Protein AF-A0A2V7Z4J8-F1 (afdb_monomer_lite)

Radius of gyration: 23.51 Å; chains: 1; bounding box: 59×34×67 Å

pLDDT: mean 77.13, std 15.49, range [35.59, 95.31]

Secondary structure (DSSP, 8-state):
----PPEEEEEEEEEEEEEEEETTTTTEEEEEEEEEEEEEETT--S--SS-TT-S--EEEEEETTT--EEEPPHHHHHHHHTTSS-GGGHHHHHHHHGGG--GGGGS--TTS-THHHHHHHHHHHHHHHHHHHHT-TTS--S-HHHHHHHHHHHHHHHHHHHHHHHHHHHHHHHHHHHHHHHHHHHTTPPP-PPPP----

Structure (mmCIF, N/CA/C/O backbone):
data_AF-A0A2V7Z4J8-F1
#
_entry.id   AF-A0A2V7Z4J8-F1
#
loop_
_atom_site.group_PDB
_atom_site.id
_atom_site.type_symbol
_atom_site.label_atom_id
_atom_site.label_alt_id
_atom_site.label_comp_id
_atom_site.label_asym_id
_atom_site.label_entity_id
_atom_site.label_seq_id
_atom_site.pdbx_PDB_ins_code
_atom_site.Cartn_x
_atom_site.Cartn_y
_atom_site.Cartn_z
_atom_site.occupancy
_atom_site.B_iso_or_equiv
_atom_site.auth_seq_id
_atom_site.auth_comp_id
_atom_site.auth_asym_id
_atom_site.auth_atom_id
_atom_site.pdbx_PDB_model_num
ATOM 1 N N . MET A 1 1 ? 24.009 -17.701 -9.340 1.00 35.69 1 MET A N 1
ATOM 2 C CA . MET A 1 1 ? 22.651 -18.053 -8.873 1.00 35.69 1 MET A CA 1
ATOM 3 C C . MET A 1 1 ? 22.237 -17.018 -7.832 1.00 35.69 1 MET A C 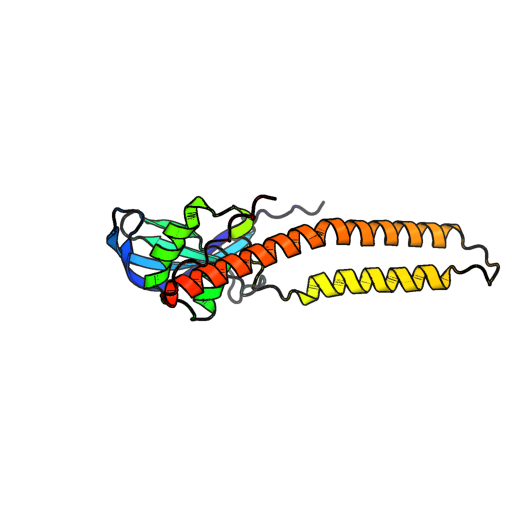1
ATOM 5 O O . MET A 1 1 ? 22.624 -17.138 -6.681 1.00 35.69 1 MET A O 1
ATOM 9 N N . PHE A 1 2 ? 21.570 -15.932 -8.233 1.00 41.72 2 PHE A N 1
ATOM 10 C CA . PHE A 1 2 ? 21.091 -14.934 -7.269 1.00 41.72 2 PHE A CA 1
ATOM 11 C C . PHE A 1 2 ? 19.858 -15.512 -6.574 1.00 41.72 2 PHE A C 1
ATOM 13 O O . PHE A 1 2 ? 18.777 -15.536 -7.162 1.00 41.72 2 PHE A O 1
ATOM 20 N N . MET A 1 3 ? 20.016 -16.029 -5.352 1.00 43.59 3 MET A N 1
ATOM 21 C CA . MET A 1 3 ? 18.864 -16.332 -4.507 1.00 43.59 3 MET A CA 1
ATOM 22 C C . MET A 1 3 ? 18.089 -15.028 -4.316 1.00 43.59 3 MET A C 1
ATOM 24 O O . MET A 1 3 ? 18.576 -14.094 -3.679 1.00 43.59 3 MET A O 1
ATOM 28 N N . ARG A 1 4 ? 16.891 -14.940 -4.903 1.00 59.25 4 ARG A N 1
ATOM 29 C CA . ARG A 1 4 ? 15.929 -13.896 -4.551 1.00 59.25 4 ARG A CA 1
ATOM 30 C C . ARG A 1 4 ? 15.591 -14.109 -3.082 1.00 59.25 4 ARG A C 1
ATOM 32 O O . ARG A 1 4 ? 14.834 -15.017 -2.753 1.00 59.25 4 ARG A O 1
ATOM 39 N N . ALA A 1 5 ? 16.204 -13.319 -2.207 1.00 71.69 5 ALA A N 1
ATOM 40 C CA . ALA A 1 5 ? 15.884 -13.355 -0.793 1.00 71.69 5 ALA A CA 1
ATOM 41 C C . ALA A 1 5 ? 14.388 -13.061 -0.632 1.00 71.69 5 ALA A C 1
ATOM 43 O O . ALA A 1 5 ? 13.891 -12.047 -1.127 1.00 71.69 5 ALA A O 1
ATOM 44 N N . LYS A 1 6 ? 13.664 -13.978 0.015 1.00 80.62 6 LYS A N 1
ATOM 45 C CA . LYS A 1 6 ? 12.246 -13.801 0.321 1.00 80.62 6 LYS A CA 1
ATOM 46 C C . LYS A 1 6 ? 12.105 -12.579 1.224 1.00 80.62 6 LYS A C 1
ATOM 48 O O . LYS A 1 6 ? 12.735 -12.517 2.279 1.00 80.62 6 LYS A O 1
ATOM 53 N N . LEU A 1 7 ? 11.315 -11.606 0.784 1.00 80.62 7 LEU A N 1
ATOM 54 C CA . LEU A 1 7 ? 11.012 -10.414 1.566 1.00 80.62 7 LEU A CA 1
ATOM 55 C C . LEU A 1 7 ? 9.795 -10.684 2.446 1.00 80.62 7 LEU A C 1
ATOM 57 O O . LEU A 1 7 ? 8.795 -11.228 1.974 1.00 80.62 7 LEU A O 1
ATOM 61 N N . VAL A 1 8 ? 9.879 -10.293 3.711 1.00 84.62 8 VAL A N 1
ATOM 62 C CA . VAL A 1 8 ? 8.798 -10.406 4.690 1.00 84.62 8 VAL A CA 1
ATOM 63 C C . VAL A 1 8 ? 8.511 -9.033 5.298 1.00 84.62 8 VAL A C 1
ATOM 65 O O . VAL A 1 8 ? 9.453 -8.273 5.548 1.00 84.62 8 VAL A O 1
ATOM 68 N N . PRO A 1 9 ? 7.235 -8.678 5.525 1.00 86.31 9 PRO A N 1
ATOM 69 C CA . PRO A 1 9 ? 6.900 -7.444 6.214 1.00 86.31 9 PRO A CA 1
ATOM 70 C C . PRO A 1 9 ? 7.305 -7.563 7.687 1.00 86.31 9 PRO A C 1
ATOM 72 O O . PRO A 1 9 ? 6.960 -8.529 8.370 1.00 86.31 9 PRO A O 1
ATOM 75 N N . ARG A 1 10 ? 8.041 -6.576 8.191 1.00 86.81 10 ARG A N 1
ATOM 76 C CA . ARG A 1 10 ? 8.384 -6.453 9.610 1.00 86.81 10 ARG A CA 1
ATOM 77 C C . ARG A 1 10 ? 7.929 -5.098 10.120 1.00 86.81 10 ARG A C 1
ATOM 79 O O . ARG A 1 10 ? 8.249 -4.079 9.510 1.00 86.81 10 ARG A O 1
ATOM 86 N N . ARG A 1 11 ? 7.180 -5.106 11.225 1.00 87.94 11 ARG A N 1
ATOM 87 C CA . ARG A 1 11 ? 6.688 -3.889 11.870 1.00 87.94 11 ARG A CA 1
ATOM 88 C C . ARG A 1 11 ? 7.863 -3.106 12.439 1.00 87.94 11 ARG A C 1
ATOM 90 O O . ARG A 1 11 ? 8.684 -3.663 13.161 1.00 87.94 11 ARG A O 1
ATOM 97 N N . VAL A 1 12 ? 7.917 -1.825 12.107 1.00 86.25 12 VAL A N 1
ATOM 98 C CA . VAL A 1 12 ? 9.005 -0.917 12.480 1.00 86.25 12 VAL A CA 1
ATOM 99 C C . VAL A 1 12 ? 8.553 -0.007 13.611 1.00 86.25 12 VAL A C 1
ATOM 101 O O . VAL A 1 12 ? 9.251 0.143 14.608 1.00 86.25 12 VAL A O 1
ATOM 104 N N . ARG A 1 13 ? 7.378 0.608 13.452 1.00 87.25 13 ARG A N 1
ATOM 105 C CA . ARG A 1 13 ? 6.832 1.580 14.400 1.00 87.25 13 ARG A CA 1
ATOM 106 C C . ARG A 1 13 ? 5.324 1.717 14.255 1.00 87.25 13 ARG A C 1
ATOM 108 O O . AR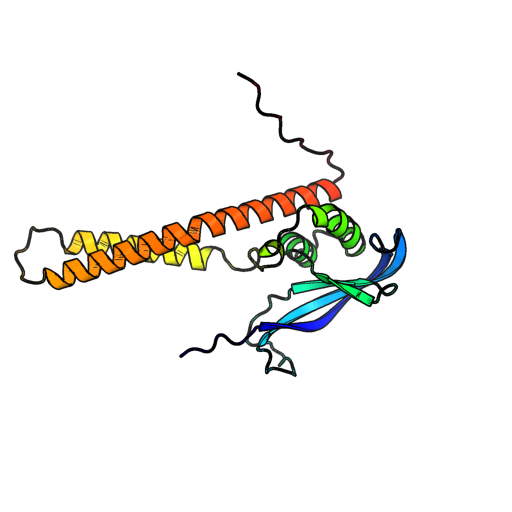G A 1 13 ? 4.783 1.464 13.180 1.00 87.25 13 ARG A O 1
ATOM 115 N N . THR A 1 14 ? 4.693 2.205 15.313 1.00 90.62 14 THR A N 1
ATOM 116 C CA . THR A 1 14 ? 3.321 2.710 15.276 1.00 90.62 14 THR A CA 1
ATOM 117 C C . THR A 1 14 ? 3.352 4.188 14.891 1.00 90.62 14 THR A C 1
ATOM 119 O O . THR A 1 14 ? 3.995 4.979 15.575 1.00 90.62 14 THR A O 1
ATOM 122 N N . GLU A 1 15 ? 2.689 4.553 13.797 1.00 90.06 15 GLU A N 1
ATOM 123 C CA . GLU A 1 15 ? 2.610 5.932 13.286 1.00 90.06 15 GLU A CA 1
ATOM 124 C C . GLU A 1 15 ? 1.526 6.745 13.993 1.00 90.06 15 GLU A C 1
ATOM 126 O O . GLU A 1 15 ? 1.719 7.919 14.293 1.00 90.06 15 GLU A O 1
ATOM 131 N N . ALA A 1 16 ? 0.375 6.127 14.261 1.00 91.12 16 ALA A N 1
ATOM 132 C CA . ALA A 1 16 ? -0.761 6.796 14.882 1.00 91.12 16 ALA A CA 1
ATOM 133 C C . ALA A 1 16 ? -1.591 5.819 15.714 1.00 91.12 16 ALA A C 1
ATOM 135 O O . ALA A 1 16 ? -1.630 4.619 15.434 1.00 91.12 16 ALA A O 1
ATOM 136 N N . ARG A 1 17 ? -2.277 6.355 16.724 1.00 94.81 17 ARG A N 1
ATOM 137 C CA . ARG A 1 17 ? -3.301 5.664 17.510 1.00 94.81 17 ARG A CA 1
ATOM 138 C C . ARG A 1 17 ? -4.503 6.580 17.636 1.00 94.81 17 ARG A C 1
ATOM 140 O O . ARG A 1 17 ? -4.326 7.768 17.890 1.00 94.81 17 ARG A O 1
ATOM 147 N N . PHE A 1 18 ? -5.692 6.033 17.459 1.00 94.69 18 PHE A N 1
ATOM 148 C CA . PHE A 1 18 ? -6.939 6.783 17.512 1.00 94.69 18 PHE A CA 1
ATOM 149 C C . PHE A 1 18 ? -8.072 5.873 17.978 1.00 94.69 18 PHE A C 1
ATOM 151 O O . PHE A 1 18 ? -7.954 4.649 17.938 1.00 94.69 18 PHE A O 1
ATOM 158 N N . ARG A 1 19 ? -9.170 6.477 18.430 1.00 93.38 19 ARG A N 1
ATOM 159 C CA . ARG A 1 19 ? -10.418 5.759 18.692 1.00 93.38 19 ARG A CA 1
ATOM 160 C C . ARG A 1 19 ? -11.378 5.954 17.539 1.00 93.38 19 ARG A C 1
ATOM 162 O O . ARG A 1 19 ? -11.461 7.051 16.992 1.00 93.38 19 ARG A O 1
ATOM 169 N N . GLY A 1 20 ? -12.089 4.895 17.187 1.00 91.50 20 GLY A N 1
ATOM 170 C CA . GLY A 1 20 ? -13.177 4.976 16.227 1.00 91.50 20 GLY A CA 1
ATOM 171 C C . GLY A 1 20 ? -13.893 3.649 16.050 1.00 91.50 20 GLY A C 1
ATOM 172 O O . GLY A 1 20 ? -13.513 2.629 16.627 1.00 91.50 20 GLY A O 1
ATOM 173 N N . ALA A 1 21 ? -14.932 3.669 15.223 1.00 91.38 21 ALA A N 1
ATOM 174 C CA . ALA A 1 21 ? -15.688 2.477 14.878 1.00 91.38 21 ALA A CA 1
ATOM 175 C C . ALA A 1 21 ? -14.830 1.493 14.065 1.00 91.38 21 ALA A C 1
ATOM 177 O O . ALA A 1 21 ? -14.253 1.858 13.038 1.00 91.38 21 ALA A O 1
ATOM 178 N N . ASP A 1 22 ? -14.786 0.234 14.502 1.00 92.75 22 ASP A N 1
ATOM 179 C CA . ASP A 1 22 ? -14.132 -0.861 13.791 1.00 92.75 22 ASP A CA 1
ATOM 180 C C . ASP A 1 22 ? -15.101 -1.523 12.791 1.00 92.75 22 ASP A C 1
ATOM 182 O O . ASP A 1 22 ? -15.971 -2.307 13.190 1.00 92.75 22 ASP A O 1
ATOM 186 N N . PRO A 1 23 ? -14.947 -1.283 11.477 1.00 92.75 23 PRO A N 1
ATOM 187 C CA . PRO A 1 23 ? -15.891 -1.764 10.475 1.00 92.75 23 PRO A CA 1
ATOM 188 C C . PRO A 1 23 ? -15.836 -3.276 10.228 1.00 92.75 23 PRO A C 1
ATOM 190 O O . PRO A 1 23 ? -16.694 -3.815 9.521 1.00 92.75 23 PRO A O 1
ATOM 193 N N . TRP A 1 24 ? -14.849 -3.973 10.791 1.00 93.50 24 TRP A N 1
ATOM 194 C CA . TRP A 1 24 ? -14.726 -5.426 10.702 1.00 93.50 24 TRP A CA 1
ATOM 195 C C . TRP A 1 24 ? -15.343 -6.140 11.898 1.00 93.50 24 TRP A C 1
ATOM 197 O O . TRP A 1 24 ? -15.800 -7.271 11.749 1.00 93.50 24 TRP A O 1
ATOM 207 N N . ASN A 1 25 ? -15.424 -5.469 13.046 1.00 92.38 25 ASN A N 1
ATOM 208 C CA . ASN A 1 25 ? -15.963 -6.017 14.290 1.00 92.38 25 ASN A CA 1
ATOM 209 C C . ASN A 1 25 ? -17.332 -5.411 14.638 1.00 92.38 25 ASN A C 1
ATOM 211 O O . ASN A 1 25 ? -17.612 -5.082 15.785 1.00 92.38 25 ASN A O 1
ATOM 215 N N . GLY A 1 26 ? -18.198 -5.247 13.633 1.00 88.62 26 GLY A N 1
ATOM 216 C CA . GLY A 1 26 ? -19.573 -4.775 13.831 1.00 88.62 26 GLY A CA 1
ATOM 217 C C . GLY A 1 26 ? -19.707 -3.280 14.133 1.00 88.62 26 GLY A C 1
ATOM 218 O O . GLY A 1 26 ? -20.714 -2.877 14.704 1.00 88.62 26 GLY A O 1
ATOM 219 N N . ASN A 1 27 ? -18.725 -2.460 13.742 1.00 91.62 27 ASN A N 1
ATOM 220 C CA . ASN A 1 27 ? -18.641 -1.026 14.055 1.00 91.62 27 ASN A CA 1
ATOM 221 C C . ASN A 1 27 ? -18.577 -0.729 15.560 1.00 91.62 27 ASN A C 1
ATOM 223 O O . ASN A 1 27 ? -19.019 0.329 16.001 1.00 91.62 27 ASN A O 1
ATOM 227 N N . VAL A 1 28 ? -18.028 -1.653 16.353 1.00 92.81 28 VAL A N 1
ATOM 228 C CA . VAL A 1 28 ? -17.765 -1.407 17.774 1.00 92.81 28 VAL A CA 1
ATOM 229 C C . VAL A 1 28 ? -16.670 -0.349 17.909 1.00 92.81 28 VAL A C 1
ATOM 231 O O . VAL A 1 28 ? -15.682 -0.370 17.175 1.00 92.81 28 VAL A O 1
ATOM 234 N N . GLU A 1 29 ? -16.851 0.580 18.845 1.00 93.44 29 GLU A N 1
ATOM 235 C CA . GLU A 1 29 ? -15.850 1.594 19.178 1.00 93.44 29 GLU A CA 1
ATOM 236 C C . GLU A 1 29 ? -14.590 0.913 19.742 1.00 93.44 29 GLU A C 1
ATOM 238 O O . GLU A 1 29 ? -14.656 0.219 20.760 1.00 93.44 29 GLU A O 1
ATOM 243 N N . ALA A 1 30 ? -13.446 1.100 19.085 1.00 93.81 30 ALA A N 1
ATOM 244 C CA . ALA A 1 30 ? -12.199 0.419 19.414 1.00 93.81 30 ALA A CA 1
ATOM 245 C C . ALA A 1 30 ? -10.987 1.355 19.345 1.00 93.81 30 ALA A C 1
ATOM 247 O O . ALA A 1 30 ? -10.999 2.387 18.670 1.00 93.81 30 ALA A O 1
ATOM 248 N N . ASP A 1 31 ? -9.912 0.954 20.025 1.00 95.31 31 ASP A N 1
ATOM 249 C CA . ASP A 1 31 ? -8.601 1.576 19.855 1.00 95.31 31 ASP A CA 1
ATOM 250 C C . ASP A 1 31 ? -7.957 1.000 18.582 1.00 95.31 31 ASP A C 1
ATOM 252 O O . ASP A 1 31 ? -7.660 -0.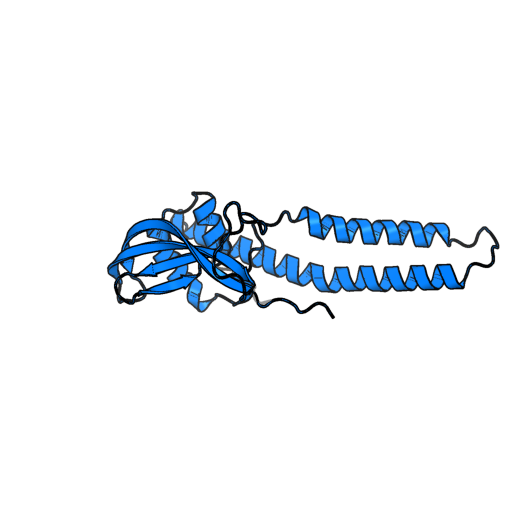195 18.493 1.00 95.31 31 ASP A O 1
ATOM 256 N N . LEU A 1 32 ? -7.746 1.858 17.589 1.00 95.12 32 LEU A N 1
ATOM 257 C CA . LEU A 1 32 ? -7.148 1.527 16.301 1.00 95.12 32 LEU A CA 1
ATOM 258 C C . LEU A 1 32 ? -5.741 2.125 16.219 1.00 95.12 32 LEU A C 1
ATOM 260 O O . LEU A 1 32 ? -5.475 3.224 16.716 1.00 95.12 32 LEU A O 1
ATOM 264 N N . SER A 1 33 ? -4.823 1.414 15.569 1.00 95.19 33 SER A N 1
ATOM 265 C CA . SER A 1 33 ? -3.475 1.916 15.305 1.00 95.19 33 SER A CA 1
ATOM 266 C C . SER A 1 33 ? -3.070 1.765 13.845 1.00 95.19 33 SER A C 1
ATOM 268 O O . SER A 1 33 ? -3.477 0.831 13.154 1.00 95.19 33 SER A O 1
ATOM 270 N N . ILE A 1 34 ? -2.261 2.713 13.372 1.00 94.00 34 ILE A N 1
ATOM 271 C CA . ILE A 1 34 ? -1.603 2.652 12.067 1.00 94.00 34 ILE A CA 1
ATOM 272 C C . ILE A 1 34 ? -0.167 2.215 12.308 1.00 94.00 34 ILE A C 1
ATOM 274 O O . ILE A 1 34 ? 0.612 2.919 12.949 1.00 94.00 34 ILE A O 1
ATOM 278 N N . GLU A 1 35 ? 0.183 1.053 11.785 1.00 93.12 35 GLU A N 1
ATOM 279 C CA . GLU A 1 35 ? 1.486 0.424 11.939 1.00 93.12 35 GLU A CA 1
ATOM 280 C C . GLU A 1 35 ? 2.272 0.532 10.625 1.00 93.12 35 GLU A C 1
ATOM 282 O O . GLU A 1 35 ? 1.732 0.291 9.544 1.00 93.12 35 GLU A O 1
ATOM 287 N N . ALA A 1 36 ? 3.552 0.889 10.702 1.00 89.69 36 ALA A N 1
ATOM 288 C CA . ALA A 1 36 ? 4.459 0.966 9.560 1.00 89.69 36 ALA A CA 1
ATOM 289 C C . ALA A 1 36 ? 5.339 -0.289 9.464 1.00 89.69 36 ALA A C 1
ATOM 291 O O . ALA A 1 36 ? 5.894 -0.754 10.465 1.00 89.69 36 ALA A O 1
ATOM 292 N N . TYR A 1 37 ? 5.512 -0.802 8.246 1.00 87.44 37 TYR A N 1
ATOM 293 C CA . TYR A 1 37 ? 6.257 -2.020 7.927 1.00 87.44 37 TYR A CA 1
ATOM 294 C C . TYR A 1 37 ? 7.308 -1.768 6.860 1.00 87.44 37 TYR A C 1
ATOM 296 O O . TYR A 1 37 ? 7.029 -1.125 5.850 1.00 87.44 37 TYR A O 1
ATOM 304 N N . TYR A 1 38 ? 8.468 -2.403 7.015 1.00 85.19 38 TYR A N 1
ATOM 305 C CA . TYR A 1 38 ? 9.423 -2.570 5.924 1.00 85.19 38 TYR A CA 1
ATOM 306 C C . TYR A 1 38 ? 9.446 -4.011 5.433 1.00 85.19 38 TYR A C 1
ATOM 308 O O . TYR A 1 38 ? 9.357 -4.958 6.214 1.00 85.19 38 TYR A O 1
ATOM 316 N N . PHE A 1 39 ? 9.589 -4.169 4.119 1.00 79.69 39 PHE A N 1
ATOM 317 C CA . PHE A 1 39 ? 9.845 -5.459 3.496 1.00 79.69 39 PHE A CA 1
ATOM 318 C C . PHE A 1 39 ? 11.343 -5.742 3.554 1.00 79.69 39 PHE A C 1
ATOM 320 O O . PHE A 1 39 ? 12.118 -5.184 2.779 1.00 79.69 39 PHE A O 1
ATOM 327 N N . VAL A 1 40 ? 11.746 -6.605 4.482 1.00 79.25 40 VAL A N 1
ATOM 328 C CA . VAL A 1 40 ? 13.149 -6.981 4.689 1.00 79.25 40 VAL A CA 1
ATOM 329 C C . VAL A 1 40 ? 13.369 -8.442 4.308 1.00 79.25 40 VAL A C 1
ATOM 331 O O . VAL A 1 40 ? 12.427 -9.237 4.373 1.00 79.25 40 VAL A O 1
ATOM 334 N N . PRO A 1 41 ? 14.588 -8.835 3.904 1.00 84.00 41 PRO A N 1
ATOM 335 C CA . PRO A 1 41 ? 14.914 -10.243 3.728 1.00 84.00 41 PRO A CA 1
ATOM 336 C C . PRO A 1 41 ? 14.591 -11.058 4.986 1.00 84.00 41 PRO A C 1
ATOM 338 O O . PRO A 1 41 ? 14.859 -10.614 6.096 1.00 84.00 41 PRO A O 1
ATOM 341 N N . GLU A 1 42 ? 14.067 -12.272 4.824 1.00 85.69 42 GLU A N 1
ATOM 342 C CA . GLU A 1 42 ? 13.613 -13.129 5.935 1.00 85.69 42 GLU A CA 1
ATOM 343 C C . GLU A 1 42 ? 14.687 -13.398 7.007 1.00 85.69 42 GLU A C 1
ATOM 345 O O . GLU A 1 42 ? 14.359 -13.551 8.184 1.00 85.69 42 GLU A O 1
ATOM 350 N N . HIS A 1 43 ? 15.966 -13.400 6.617 1.00 84.62 43 HIS A N 1
ATOM 351 C CA . HIS A 1 43 ? 17.101 -13.586 7.527 1.00 84.62 43 HIS A CA 1
ATOM 352 C C . HIS A 1 43 ? 17.401 -12.358 8.405 1.00 84.62 43 HIS A C 1
ATOM 354 O O . HIS A 1 43 ? 18.095 -12.485 9.412 1.00 84.62 43 HIS A O 1
ATOM 360 N N . VAL A 1 44 ? 16.886 -11.178 8.049 1.00 82.25 44 VAL A N 1
ATOM 361 C CA . VAL A 1 44 ? 17.051 -9.944 8.822 1.00 82.25 44 VAL A CA 1
ATOM 362 C C . VAL A 1 44 ? 16.021 -9.943 9.951 1.00 82.25 44 VAL A C 1
ATOM 364 O O . VAL A 1 44 ? 14.816 -9.820 9.721 1.00 82.25 44 VAL A O 1
ATOM 367 N N . ARG A 1 45 ? 16.498 -10.124 11.187 1.00 78.94 45 ARG A N 1
ATOM 368 C CA . ARG A 1 45 ? 15.657 -10.117 12.397 1.00 78.94 45 ARG A CA 1
ATOM 369 C C . ARG A 1 45 ? 15.510 -8.726 12.997 1.00 78.94 45 ARG A C 1
ATOM 371 O O . ARG A 1 45 ? 14.419 -8.364 13.424 1.00 78.94 45 ARG A O 1
ATOM 378 N N . GLU A 1 46 ? 16.591 -7.961 12.991 1.00 77.88 46 GLU A N 1
ATOM 379 C CA . GLU A 1 46 ? 16.631 -6.586 13.475 1.00 77.88 46 GLU A CA 1
ATOM 380 C C . GLU A 1 46 ? 16.722 -5.647 12.282 1.00 77.88 46 GLU A C 1
ATOM 382 O O . GLU A 1 46 ? 17.516 -5.868 11.369 1.00 77.88 46 GLU A O 1
ATOM 387 N N . ILE A 1 47 ? 15.874 -4.623 12.270 1.00 72.69 47 ILE A N 1
ATOM 388 C CA . ILE A 1 47 ? 15.837 -3.643 11.191 1.00 72.69 47 ILE A CA 1
ATOM 389 C C . ILE A 1 47 ? 16.868 -2.559 11.529 1.00 72.69 47 ILE A C 1
ATOM 391 O O . ILE A 1 47 ? 16.636 -1.797 12.468 1.00 72.69 47 ILE A O 1
ATOM 395 N N . PRO A 1 48 ? 17.998 -2.465 10.806 1.00 68.81 48 PRO A N 1
ATOM 396 C CA . PRO A 1 48 ? 18.961 -1.398 11.038 1.00 68.81 48 PRO A CA 1
ATOM 397 C C . PRO A 1 48 ? 18.330 -0.035 10.725 1.00 68.81 48 PRO A C 1
ATOM 399 O O . PRO A 1 48 ? 17.684 0.130 9.688 1.00 68.81 48 PRO A O 1
ATOM 402 N N . CYS A 1 49 ? 18.535 0.939 11.614 1.00 63.38 49 CYS A N 1
ATOM 403 C CA . CYS A 1 49 ? 18.177 2.343 11.412 1.00 63.38 49 CYS A CA 1
ATOM 404 C C . CYS A 1 49 ? 19.468 3.168 11.243 1.00 63.38 49 CYS A C 1
ATOM 406 O O . CYS A 1 49 ? 20.290 3.157 12.160 1.00 63.38 49 CYS A O 1
ATOM 408 N N . PRO A 1 50 ? 19.664 3.890 10.121 1.00 63.75 50 PRO A N 1
ATOM 409 C CA . PRO A 1 50 ? 18.734 4.074 9.001 1.00 63.75 50 PRO A CA 1
ATOM 410 C C . PRO A 1 50 ? 18.620 2.833 8.102 1.00 63.75 50 PRO A C 1
ATOM 412 O O . PRO A 1 50 ? 19.587 2.100 7.899 1.00 63.75 50 PRO A O 1
ATOM 415 N N . CYS A 1 51 ? 17.427 2.601 7.550 1.00 62.97 51 CYS A N 1
ATOM 416 C CA . CYS A 1 51 ? 17.148 1.411 6.752 1.00 62.97 51 CYS A CA 1
ATOM 417 C C . CYS A 1 51 ? 17.810 1.511 5.369 1.00 62.97 51 CYS A C 1
ATOM 419 O O . CYS A 1 51 ? 17.454 2.397 4.590 1.00 62.97 51 CYS A O 1
ATOM 421 N N . PRO A 1 52 ? 18.712 0.583 4.995 1.00 62.09 52 PRO A N 1
ATOM 422 C CA . PRO A 1 52 ? 19.427 0.654 3.719 1.00 62.09 52 PRO A CA 1
ATOM 423 C C . PRO A 1 52 ? 18.524 0.432 2.492 1.00 62.09 52 PRO A C 1
ATOM 425 O O . PRO A 1 52 ? 18.950 0.664 1.363 1.00 62.09 52 PRO A O 1
ATOM 428 N N . TRP A 1 53 ? 17.277 -0.007 2.693 1.00 61.12 53 TRP A N 1
ATOM 429 C CA . TRP A 1 53 ? 16.317 -0.330 1.630 1.00 61.12 53 TRP A CA 1
ATOM 430 C C . TRP A 1 53 ? 15.281 0.780 1.346 1.00 61.12 53 TRP A C 1
ATOM 432 O O . TRP A 1 53 ? 14.412 0.587 0.497 1.00 61.12 53 TRP A O 1
ATOM 442 N N . GLY A 1 54 ? 15.405 1.951 1.989 1.00 56.41 54 GLY A N 1
ATOM 443 C CA . GLY A 1 54 ? 14.618 3.163 1.707 1.00 56.41 54 GLY A CA 1
ATOM 444 C C . GLY A 1 54 ? 13.346 3.360 2.550 1.00 56.41 54 GLY A C 1
ATOM 445 O O . GLY A 1 54 ? 12.947 2.491 3.319 1.00 56.41 54 GLY A O 1
ATOM 446 N N . ASP A 1 55 ? 12.694 4.516 2.368 1.00 56.25 55 ASP A N 1
ATOM 447 C CA . ASP A 1 55 ? 11.566 5.025 3.185 1.00 56.25 55 ASP A CA 1
ATOM 448 C C . ASP A 1 55 ? 10.179 4.469 2.805 1.00 56.25 55 ASP A C 1
ATOM 450 O O . ASP A 1 55 ? 9.137 5.008 3.203 1.00 56.25 55 ASP A O 1
ATOM 454 N N . ALA A 1 56 ? 10.123 3.448 1.950 1.00 59.62 56 ALA A N 1
ATOM 455 C CA . ALA A 1 56 ? 8.865 2.918 1.430 1.00 59.62 56 ALA A CA 1
ATOM 456 C C . ALA A 1 56 ? 8.228 1.961 2.447 1.00 59.62 56 ALA A C 1
ATOM 458 O O . ALA A 1 56 ? 8.237 0.743 2.271 1.00 59.62 56 ALA A O 1
ATOM 459 N N . ALA A 1 57 ? 7.699 2.527 3.532 1.00 67.75 57 ALA A N 1
ATOM 460 C CA . ALA A 1 57 ? 6.920 1.778 4.500 1.00 67.75 57 ALA A CA 1
ATOM 461 C C . ALA A 1 57 ? 5.561 1.394 3.895 1.00 67.75 57 ALA A C 1
ATOM 463 O O . ALA A 1 57 ? 4.844 2.251 3.374 1.00 67.75 57 ALA A O 1
ATOM 464 N N . ALA A 1 58 ? 5.204 0.113 3.973 1.00 85.94 58 ALA A N 1
ATOM 465 C CA . ALA A 1 58 ? 3.807 -0.290 3.872 1.00 85.94 58 ALA A CA 1
ATOM 46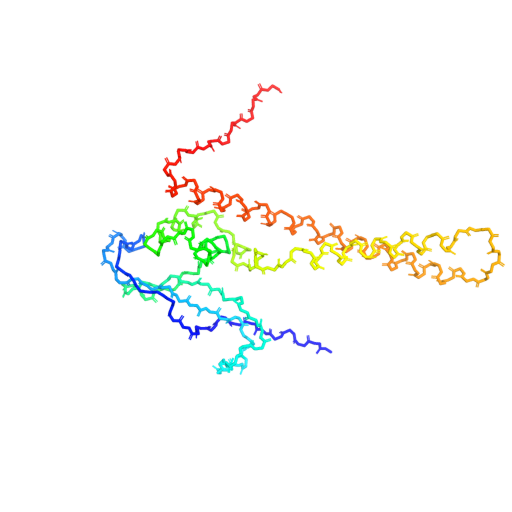6 C C . ALA A 1 58 ? 3.116 0.031 5.196 1.00 85.94 58 ALA A C 1
ATOM 468 O O . ALA A 1 58 ? 3.722 -0.105 6.258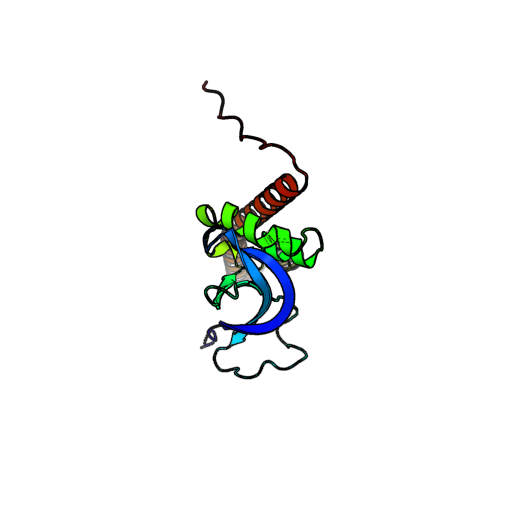 1.00 85.94 58 ALA A O 1
ATOM 469 N N . TYR A 1 59 ? 1.853 0.435 5.142 1.00 91.06 59 TYR A N 1
ATOM 470 C CA . TYR A 1 59 ? 1.078 0.739 6.340 1.00 91.06 59 TYR A CA 1
ATOM 471 C C . TYR A 1 59 ? -0.001 -0.319 6.547 1.00 91.06 59 TYR A C 1
ATOM 473 O O . TYR A 1 59 ? -0.526 -0.862 5.576 1.00 91.06 59 TYR A O 1
ATOM 481 N N . ALA A 1 60 ? -0.343 -0.611 7.796 1.00 93.56 60 ALA A N 1
ATOM 482 C CA . ALA A 1 60 ? -1.463 -1.473 8.146 1.00 93.56 60 ALA A CA 1
ATOM 483 C C . ALA A 1 60 ? -2.294 -0.852 9.269 1.00 93.56 60 ALA A C 1
ATOM 485 O O . ALA A 1 60 ? -1.754 -0.187 10.150 1.00 93.56 60 ALA A O 1
ATOM 486 N N . LEU A 1 61 ? -3.602 -1.087 9.233 1.00 95.12 61 LEU A N 1
ATOM 487 C CA . LEU A 1 61 ? -4.515 -0.810 10.334 1.00 95.12 61 LEU A CA 1
ATOM 488 C C . LEU A 1 61 ? -4.575 -2.022 11.255 1.00 95.12 61 LEU A C 1
ATOM 490 O O . LEU A 1 61 ? -4.786 -3.143 10.793 1.00 95.12 61 LEU A O 1
ATOM 494 N N . ARG A 1 62 ? -4.428 -1.793 12.555 1.00 95.25 62 ARG A N 1
ATOM 495 C CA . ARG A 1 62 ? -4.589 -2.817 13.581 1.00 95.25 62 ARG A CA 1
ATOM 496 C C . ARG A 1 62 ? -5.716 -2.423 14.521 1.00 95.25 62 ARG A C 1
ATOM 498 O O . ARG A 1 62 ? -5.752 -1.289 14.993 1.00 95.25 62 ARG A O 1
ATOM 505 N N . SER A 1 63 ? -6.613 -3.364 14.789 1.00 94.19 63 SER A N 1
ATOM 506 C CA . SER A 1 63 ? -7.665 -3.200 15.792 1.00 94.19 63 SER A CA 1
ATOM 507 C C . SER A 1 63 ? -7.263 -3.845 17.109 1.00 94.19 63 SER A C 1
ATOM 509 O O . SER A 1 63 ? -6.628 -4.902 17.125 1.00 94.19 63 SER A O 1
ATOM 511 N N . SER A 1 64 ? -7.626 -3.215 18.226 1.00 93.38 64 SER A N 1
ATOM 512 C CA . SER A 1 64 ? -7.465 -3.803 19.554 1.00 93.38 64 SER A CA 1
ATOM 513 C C . SER A 1 64 ? -8.466 -4.924 19.850 1.00 93.38 64 SER A C 1
ATOM 515 O O . SER A 1 64 ? -8.201 -5.724 20.745 1.00 93.38 64 SER A O 1
ATOM 517 N N . VAL A 1 65 ? -9.575 -5.012 19.103 1.00 92.44 65 VAL A N 1
ATOM 518 C CA . VAL A 1 65 ? -10.651 -5.992 19.341 1.00 92.44 65 VAL A CA 1
ATOM 519 C C . VAL A 1 65 ? -10.227 -7.393 18.915 1.00 92.44 65 VAL A C 1
ATOM 521 O O . VAL A 1 65 ? -10.296 -8.331 19.703 1.00 92.44 65 VAL A O 1
ATOM 524 N N . ASP A 1 66 ? -9.771 -7.533 17.671 1.00 92.31 66 ASP A N 1
ATOM 525 C CA . ASP A 1 66 ? -9.346 -8.815 17.098 1.00 92.31 66 ASP A CA 1
ATOM 526 C C . ASP A 1 66 ? -7.819 -8.959 17.013 1.00 92.31 66 ASP A C 1
ATOM 528 O O . ASP A 1 66 ? -7.303 -10.038 16.716 1.00 92.31 66 ASP A O 1
ATOM 532 N N . GLY A 1 67 ? -7.074 -7.878 17.261 1.00 90.06 67 GLY A N 1
ATOM 533 C CA . GLY A 1 67 ? -5.622 -7.839 17.116 1.00 90.06 67 GLY A CA 1
ATOM 534 C C . GLY A 1 67 ? -5.133 -7.949 15.670 1.00 90.06 67 GLY A C 1
ATOM 535 O O . GLY A 1 67 ? -3.915 -7.970 15.467 1.00 90.06 67 GLY A O 1
ATOM 536 N N . ALA A 1 68 ? -6.038 -8.026 14.688 1.00 92.25 68 ALA A N 1
ATOM 537 C CA . ALA A 1 68 ? -5.725 -8.336 13.304 1.00 92.25 68 ALA A CA 1
ATOM 538 C C . ALA A 1 68 ? -5.156 -7.117 12.574 1.00 92.25 68 ALA A C 1
ATOM 540 O O . ALA A 1 68 ? -5.624 -5.987 12.724 1.00 92.25 68 ALA A O 1
ATOM 541 N N . GLU A 1 69 ? -4.137 -7.373 11.755 1.00 92.56 69 GLU A N 1
ATOM 542 C CA . GLU A 1 69 ? -3.426 -6.363 10.976 1.00 92.56 69 GLU A CA 1
ATOM 543 C C . GLU A 1 69 ? -3.909 -6.407 9.522 1.00 92.56 69 GLU A C 1
ATOM 545 O O . GLU A 1 69 ? -3.818 -7.431 8.842 1.00 92.56 69 GLU A O 1
ATOM 550 N N . ARG A 1 70 ? -4.436 -5.282 9.040 1.00 93.81 70 ARG A N 1
ATOM 551 C CA . ARG A 1 70 ? -5.020 -5.126 7.707 1.00 93.81 70 ARG A CA 1
ATOM 552 C C . ARG A 1 70 ? -4.203 -4.116 6.924 1.00 93.81 70 ARG A C 1
ATOM 554 O O . ARG A 1 70 ? -4.233 -2.921 7.213 1.00 93.81 70 ARG A O 1
ATOM 561 N N . PHE A 1 71 ? -3.432 -4.598 5.955 1.00 93.62 71 PHE A N 1
ATOM 562 C CA . PHE A 1 71 ? -2.571 -3.736 5.150 1.00 93.62 71 PHE A CA 1
ATOM 563 C C . PHE A 1 71 ? -3.387 -2.722 4.347 1.00 93.62 71 PHE A C 1
ATOM 565 O O . PHE A 1 71 ? -4.461 -3.023 3.833 1.00 93.62 71 PHE A O 1
ATOM 572 N N . LEU A 1 72 ? -2.847 -1.515 4.220 1.00 93.75 72 LEU A N 1
ATOM 573 C CA . LEU A 1 72 ? -3.401 -0.469 3.382 1.00 93.75 72 LEU A CA 1
ATOM 574 C C . LEU A 1 72 ? -2.910 -0.663 1.942 1.00 93.75 72 LEU A C 1
ATOM 576 O O . LEU A 1 72 ? -1.704 -0.818 1.719 1.00 93.75 72 LEU A O 1
ATOM 580 N N . PRO A 1 73 ? -3.802 -0.605 0.938 1.00 93.44 73 PRO A N 1
ATOM 581 C CA . PRO A 1 73 ? -3.384 -0.547 -0.453 1.00 93.44 73 PRO A CA 1
ATOM 582 C C . PRO A 1 73 ? -2.552 0.718 -0.700 1.00 93.44 73 PRO A C 1
ATOM 584 O O . PRO A 1 73 ? -2.690 1.723 0.004 1.00 93.44 73 PRO A O 1
ATOM 587 N N . ASP A 1 74 ? -1.714 0.699 -1.733 1.00 90.38 74 ASP A N 1
ATOM 588 C CA . ASP A 1 74 ? -0.768 1.776 -2.061 1.00 90.38 74 ASP A CA 1
ATOM 589 C C . ASP A 1 74 ? -1.470 3.138 -2.231 1.00 90.38 74 ASP A C 1
ATOM 591 O O . ASP A 1 74 ? -0.969 4.168 -1.788 1.00 90.38 74 ASP A O 1
ATOM 595 N N . ALA A 1 75 ? -2.696 3.141 -2.769 1.00 91.44 75 ALA A N 1
ATOM 596 C CA . ALA A 1 75 ? -3.525 4.342 -2.881 1.00 91.44 75 ALA A CA 1
ATOM 597 C C . ALA A 1 75 ? -3.875 4.972 -1.515 1.00 91.44 75 ALA A C 1
ATOM 599 O O . ALA A 1 75 ? -3.721 6.184 -1.351 1.00 91.44 75 ALA A O 1
ATOM 600 N N . LEU A 1 76 ? -4.317 4.171 -0.535 1.00 93.50 76 LEU A N 1
ATOM 601 C CA . LEU A 1 76 ? -4.653 4.662 0.810 1.00 93.50 76 LEU A CA 1
ATOM 602 C C . LEU A 1 76 ? -3.394 4.999 1.614 1.00 93.50 76 LEU A C 1
ATOM 604 O O . LEU A 1 76 ? -3.360 6.022 2.290 1.00 93.50 76 LEU A O 1
ATOM 608 N N . SER A 1 77 ? -2.338 4.198 1.467 1.00 91.88 77 SER A N 1
ATOM 609 C CA . SER A 1 77 ? -1.016 4.472 2.039 1.00 91.88 77 SER A CA 1
ATOM 610 C C . SER A 1 77 ? -0.473 5.832 1.586 1.00 91.88 77 SER A C 1
ATOM 612 O O . SER A 1 77 ? -0.021 6.633 2.402 1.00 91.88 77 SER A O 1
ATOM 614 N N . HIS A 1 78 ? -0.567 6.130 0.287 1.00 89.75 78 HIS A N 1
ATOM 615 C CA . HIS A 1 78 ? -0.167 7.417 -0.277 1.00 89.75 78 HIS A CA 1
ATOM 616 C C . HIS A 1 78 ? -1.028 8.569 0.260 1.00 89.75 78 HIS A C 1
ATOM 618 O O . HIS A 1 78 ? -0.518 9.629 0.620 1.00 89.75 78 HIS A O 1
ATOM 624 N N . LEU A 1 79 ? -2.343 8.374 0.310 1.00 91.12 79 LEU A N 1
ATOM 625 C CA . LEU A 1 79 ? -3.297 9.359 0.812 1.00 91.12 79 LEU A CA 1
ATOM 626 C C . LEU A 1 79 ? -3.064 9.714 2.292 1.00 91.12 79 LEU A C 1
ATOM 628 O O . LEU A 1 79 ? -3.046 10.896 2.632 1.00 91.12 79 LEU A O 1
ATOM 632 N N . TRP A 1 80 ? -2.797 8.714 3.133 1.00 90.38 80 TRP A N 1
ATOM 633 C CA . TRP A 1 80 ? -2.375 8.895 4.523 1.00 90.38 80 TRP A CA 1
ATOM 634 C C . TRP A 1 80 ? -1.044 9.651 4.619 1.00 90.38 80 TRP A C 1
ATOM 636 O O . TRP A 1 80 ? -0.971 10.708 5.240 1.00 90.38 80 TRP A O 1
ATOM 646 N N . LYS A 1 81 ? -0.002 9.169 3.926 1.00 88.38 81 LYS A N 1
ATOM 647 C CA . LYS A 1 81 ? 1.346 9.764 3.960 1.00 88.38 81 LYS A CA 1
ATOM 648 C C . LYS A 1 81 ? 1.372 11.221 3.488 1.00 88.38 81 LYS A C 1
ATOM 650 O O . LYS A 1 81 ? 2.196 12.003 3.949 1.00 88.38 81 LYS A O 1
ATOM 655 N N . THR A 1 82 ? 0.483 11.588 2.565 1.00 88.25 82 THR A N 1
ATOM 656 C CA . THR A 1 82 ? 0.347 12.965 2.058 1.00 88.25 82 THR A CA 1
ATOM 657 C C . THR A 1 82 ? -0.599 13.837 2.886 1.00 88.25 82 THR A C 1
ATOM 659 O O . THR A 1 82 ? -0.859 14.972 2.494 1.00 88.25 82 THR A O 1
ATOM 662 N N . GLY A 1 83 ? -1.123 13.333 4.009 1.00 88.44 83 GLY A N 1
ATOM 663 C CA . GLY A 1 83 ? -2.016 14.077 4.901 1.00 88.44 83 GLY A CA 1
ATOM 664 C C . GLY A 1 83 ? -3.383 14.398 4.291 1.00 88.44 83 GLY A C 1
ATOM 665 O O . GLY A 1 83 ? -4.079 15.285 4.771 1.00 88.44 83 GLY A O 1
ATOM 666 N N . LYS A 1 84 ? -3.779 13.704 3.216 1.00 89.56 84 LYS A N 1
ATOM 667 C CA . LYS A 1 84 ? -5.060 13.934 2.527 1.00 89.56 84 LYS A CA 1
ATOM 668 C C . LYS A 1 84 ? -6.235 13.215 3.189 1.00 89.56 84 LYS A C 1
ATOM 670 O O . LYS A 1 84 ? -7.375 13.432 2.789 1.00 89.56 84 LYS A O 1
ATOM 675 N N . VAL A 1 85 ? -5.958 12.333 4.150 1.00 90.50 85 VAL A N 1
ATOM 676 C CA . VAL A 1 85 ? -6.945 11.502 4.849 1.00 90.50 85 VAL A CA 1
ATOM 677 C C . VAL A 1 85 ? -6.563 11.437 6.316 1.00 90.50 85 VAL A C 1
ATOM 679 O O . VAL A 1 85 ? -5.414 11.136 6.631 1.00 90.50 85 VAL A O 1
ATOM 682 N N . ALA A 1 86 ? -7.524 11.718 7.192 1.00 90.56 86 ALA A N 1
ATOM 683 C CA . ALA A 1 86 ? -7.362 11.560 8.631 1.00 90.56 86 ALA A CA 1
ATOM 684 C C . ALA A 1 86 ? -7.371 10.073 9.021 1.00 90.56 86 ALA A C 1
ATOM 686 O O . ALA A 1 86 ? -7.946 9.243 8.310 1.00 90.56 86 ALA A O 1
ATOM 687 N N . ALA A 1 87 ? -6.747 9.732 10.149 1.00 90.62 87 ALA A N 1
ATOM 688 C CA . ALA A 1 87 ? -6.586 8.345 10.579 1.00 90.62 87 ALA A CA 1
ATOM 689 C C . ALA A 1 87 ? -7.945 7.642 10.755 1.00 90.62 87 ALA A C 1
ATOM 691 O O . ALA A 1 87 ? -8.125 6.504 10.325 1.00 90.62 87 ALA A O 1
ATOM 692 N N . GLU A 1 88 ? -8.927 8.377 11.269 1.00 90.00 88 GLU A N 1
ATOM 693 C CA . GLU A 1 88 ? -10.293 7.946 11.567 1.00 90.00 88 GLU A CA 1
ATOM 694 C C . GLU A 1 88 ? -11.090 7.581 10.305 1.00 90.00 88 GLU A C 1
ATOM 696 O O . GLU A 1 88 ? -11.993 6.750 10.353 1.00 90.00 88 GLU A O 1
ATOM 701 N N . GLY A 1 89 ? -10.751 8.173 9.154 1.00 89.81 89 GLY A N 1
ATOM 702 C CA . GLY A 1 89 ? -11.415 7.889 7.879 1.00 89.81 89 GLY A CA 1
ATOM 703 C C . GLY A 1 89 ? -10.886 6.639 7.169 1.00 89.81 89 GLY A C 1
ATOM 704 O O . GLY A 1 89 ? -11.553 6.104 6.279 1.00 89.81 89 GLY A O 1
ATOM 705 N N . LEU A 1 90 ? -9.693 6.158 7.538 1.00 93.06 90 LEU A N 1
ATOM 706 C CA . LEU A 1 90 ? -9.040 5.037 6.857 1.00 93.06 90 LEU A CA 1
ATOM 707 C C . LEU A 1 90 ? -9.774 3.697 7.018 1.00 93.06 90 LEU A C 1
ATOM 709 O O . LEU A 1 90 ? -9.905 3.015 6.001 1.00 93.06 90 LEU A O 1
ATOM 713 N N . PRO A 1 91 ? -10.272 3.299 8.209 1.00 94.19 91 PRO A N 1
ATOM 714 C CA . PRO A 1 91 ? -10.977 2.028 8.368 1.00 94.19 91 PRO A CA 1
ATOM 715 C C . PRO A 1 91 ? -12.187 1.908 7.440 1.00 94.19 91 PRO A C 1
ATOM 717 O O . PRO A 1 91 ? -12.322 0.916 6.725 1.00 94.19 91 PRO A O 1
ATOM 720 N N . GLY A 1 92 ? -13.029 2.946 7.391 1.00 92.12 92 GLY A N 1
ATOM 721 C CA . GLY A 1 92 ? -14.219 2.966 6.539 1.00 92.12 92 GLY A CA 1
ATOM 722 C C . GLY A 1 92 ? -13.874 2.894 5.051 1.00 92.12 92 GLY A C 1
ATOM 723 O O . GLY A 1 92 ? -14.448 2.087 4.321 1.00 92.12 92 GLY A O 1
ATOM 724 N N . LEU A 1 93 ? -12.887 3.679 4.603 1.00 93.25 93 LEU A N 1
ATOM 725 C CA . LEU A 1 93 ? -12.423 3.635 3.214 1.00 93.25 93 LEU A CA 1
ATOM 726 C C . LEU A 1 93 ? -11.829 2.274 2.845 1.00 93.25 93 LEU A C 1
ATOM 728 O O . LEU A 1 93 ? -12.115 1.765 1.763 1.00 93.25 93 LEU A O 1
ATOM 732 N N . LEU A 1 94 ? -11.022 1.676 3.728 1.00 94.81 94 LEU A N 1
ATOM 733 C CA . LEU A 1 94 ? -10.441 0.359 3.488 1.00 94.81 94 LEU A CA 1
ATOM 734 C C . LEU A 1 94 ? -11.541 -0.695 3.360 1.00 94.81 94 LEU A C 1
ATOM 736 O O . LEU A 1 94 ? -11.551 -1.432 2.377 1.00 94.81 94 LEU A O 1
ATOM 740 N N . ARG A 1 95 ? -12.498 -0.715 4.294 1.00 94.25 95 ARG A N 1
ATOM 741 C CA . ARG A 1 95 ? -13.623 -1.656 4.276 1.00 94.25 95 ARG A CA 1
ATOM 742 C C . ARG A 1 95 ? -14.435 -1.565 2.989 1.00 94.25 95 ARG A C 1
ATOM 744 O O . ARG A 1 95 ? -14.807 -2.587 2.423 1.00 94.25 95 ARG A O 1
ATOM 751 N N . GLU A 1 96 ? -14.719 -0.350 2.532 1.00 92.62 96 GLU A N 1
ATOM 752 C CA . GLU A 1 96 ? -15.459 -0.140 1.289 1.00 92.62 96 GLU A CA 1
ATOM 753 C C . GLU A 1 96 ? -14.670 -0.581 0.045 1.00 92.62 96 GLU A C 1
ATOM 755 O O . GLU A 1 96 ? -15.281 -0.999 -0.936 1.00 92.62 96 GLU A O 1
ATOM 760 N N . MET A 1 97 ? -13.336 -0.496 0.069 1.00 92.44 97 MET A N 1
ATOM 761 C CA . MET A 1 97 ? -12.480 -0.914 -1.047 1.00 92.44 97 MET A CA 1
ATOM 762 C C . MET A 1 97 ? -12.219 -2.423 -1.082 1.00 92.44 97 MET A C 1
ATOM 764 O O . MET A 1 97 ? -12.009 -2.955 -2.169 1.00 92.44 97 MET A O 1
ATOM 768 N N . GLU A 1 98 ? -12.213 -3.104 0.070 1.00 91.06 98 GLU A N 1
ATOM 769 C CA . GLU A 1 98 ? -11.869 -4.529 0.216 1.00 91.06 98 GLU A CA 1
ATOM 770 C C . GLU A 1 98 ? -12.456 -5.469 -0.850 1.00 91.06 98 GLU A C 1
ATOM 772 O O . GLU A 1 98 ? -11.687 -6.283 -1.364 1.00 91.06 98 GLU A O 1
ATOM 777 N N . PRO A 1 99 ? -13.744 -5.366 -1.243 1.00 90.38 99 PRO A N 1
ATOM 778 C CA . PRO A 1 99 ? -14.322 -6.250 -2.257 1.00 90.38 99 PRO A CA 1
ATOM 779 C C . PRO A 1 99 ? -13.639 -6.159 -3.630 1.00 90.38 99 PRO A C 1
ATOM 781 O O . PRO A 1 99 ? -13.575 -7.151 -4.352 1.00 90.38 99 PRO A O 1
ATOM 784 N N . ASP A 1 100 ? -13.103 -4.986 -3.974 1.00 90.12 100 ASP A N 1
ATOM 785 C CA . ASP A 1 100 ? -12.502 -4.691 -5.279 1.00 90.12 100 ASP A CA 1
ATOM 786 C C . ASP A 1 100 ? -10.962 -4.710 -5.243 1.00 90.12 100 ASP A C 1
ATOM 788 O O . ASP A 1 100 ? -10.301 -4.432 -6.255 1.00 90.12 100 ASP A O 1
ATOM 792 N N . LEU A 1 101 ? -10.351 -4.993 -4.086 1.00 90.56 101 LEU A N 1
ATOM 793 C CA . LEU A 1 101 ? -8.896 -4.995 -3.936 1.00 90.56 101 LEU A CA 1
ATOM 794 C C . LEU A 1 101 ? -8.275 -6.264 -4.526 1.00 90.56 101 LEU A C 1
ATOM 796 O O . LEU A 1 101 ? -8.619 -7.388 -4.176 1.00 90.56 101 LEU A O 1
ATOM 800 N N . ALA A 1 102 ? -7.284 -6.076 -5.399 1.00 89.75 102 ALA A N 1
ATOM 801 C CA . ALA A 1 102 ? -6.429 -7.161 -5.876 1.00 89.75 102 ALA A CA 1
ATOM 802 C C . ALA A 1 102 ? -5.110 -7.204 -5.091 1.00 89.75 102 ALA A C 1
ATOM 804 O O . ALA A 1 102 ? -4.649 -6.188 -4.581 1.00 89.75 102 ALA A O 1
ATOM 805 N N . GLN A 1 103 ? -4.414 -8.345 -5.078 1.00 86.06 103 GLN A N 1
ATOM 806 C CA . GLN A 1 103 ? -3.107 -8.467 -4.409 1.00 86.06 103 GLN A CA 1
ATOM 807 C C . GLN A 1 103 ? -2.060 -7.460 -4.931 1.00 86.06 103 GLN A C 1
ATOM 809 O O . GLN A 1 103 ? -1.215 -6.975 -4.179 1.00 86.06 103 GLN A O 1
ATOM 814 N N . ALA A 1 104 ? -2.134 -7.092 -6.214 1.00 84.75 104 ALA A N 1
ATOM 815 C CA . ALA A 1 104 ? -1.275 -6.064 -6.800 1.00 84.75 104 ALA A CA 1
ATOM 816 C C . ALA A 1 104 ? -1.512 -4.660 -6.200 1.00 84.75 104 ALA A C 1
ATOM 818 O O . ALA A 1 104 ? -0.685 -3.766 -6.384 1.00 84.75 104 ALA A O 1
ATOM 819 N N . ASP A 1 105 ? -2.622 -4.456 -5.481 1.00 88.44 105 ASP A N 1
ATOM 820 C CA . ASP A 1 105 ? -3.018 -3.194 -4.846 1.00 88.44 105 ASP A CA 1
ATOM 821 C C . ASP A 1 105 ? -2.214 -2.813 -3.615 1.00 88.44 105 ASP A C 1
ATOM 823 O O . ASP A 1 105 ? -2.150 -1.635 -3.274 1.00 88.44 105 ASP A O 1
ATOM 827 N N . PHE A 1 106 ? -1.476 -3.767 -3.066 1.00 86.88 106 PHE A N 1
ATOM 828 C CA . PHE A 1 106 ? -0.578 -3.566 -1.936 1.00 86.88 106 PHE A CA 1
ATOM 829 C C . PHE A 1 106 ? 0.877 -3.325 -2.364 1.00 86.88 106 PHE A C 1
ATOM 831 O O . PHE A 1 106 ? 1.736 -3.087 -1.519 1.00 86.88 106 PHE A O 1
ATOM 838 N N . GLN A 1 107 ? 1.184 -3.387 -3.667 1.00 80.00 107 GLN A N 1
ATOM 839 C CA . GLN A 1 107 ? 2.532 -3.101 -4.162 1.00 80.00 107 GLN A CA 1
ATOM 840 C C . GLN A 1 107 ? 2.772 -1.584 -4.242 1.00 80.00 107 GLN A C 1
ATOM 842 O O . GLN A 1 107 ? 1.943 -0.885 -4.830 1.00 80.00 107 GLN A O 1
ATOM 847 N N . PRO A 1 108 ? 3.907 -1.072 -3.727 1.00 73.56 108 PRO A N 1
ATOM 848 C CA . PRO A 1 108 ? 4.206 0.355 -3.741 1.00 73.56 108 PRO A CA 1
ATOM 849 C C . PRO A 1 108 ? 4.585 0.820 -5.154 1.00 73.56 108 PRO A C 1
ATOM 851 O O . PRO A 1 108 ? 5.681 0.535 -5.644 1.00 73.56 108 PRO A O 1
ATOM 854 N N . VAL A 1 109 ? 3.682 1.539 -5.825 1.00 74.12 109 VAL A N 1
ATOM 855 C CA . VAL A 1 109 ? 3.891 2.096 -7.173 1.00 74.12 109 VAL A CA 1
ATOM 856 C C . VAL A 1 109 ? 3.945 3.623 -7.134 1.00 74.12 109 VAL A C 1
ATOM 858 O O . VAL A 1 109 ? 4.767 4.219 -7.827 1.00 74.12 109 VAL A O 1
ATOM 861 N N . LEU A 1 110 ? 3.110 4.266 -6.315 1.00 67.06 110 LEU A N 1
ATOM 862 C CA . LEU A 1 110 ? 2.953 5.725 -6.266 1.00 67.06 110 LEU A CA 1
ATOM 863 C C . LEU A 1 110 ? 4.137 6.468 -5.615 1.00 67.06 110 LEU A C 1
ATOM 865 O O . LEU A 1 110 ? 4.265 7.676 -5.792 1.00 67.06 110 LEU A O 1
ATOM 869 N N . GLY A 1 111 ? 5.015 5.761 -4.893 1.00 60.91 111 GLY A N 1
ATOM 870 C CA . GLY A 1 111 ? 6.219 6.320 -4.257 1.00 60.91 111 GLY A CA 1
ATOM 871 C C . GLY A 1 111 ? 7.521 6.148 -5.049 1.00 60.91 111 GLY A C 1
ATOM 872 O O . GLY A 1 111 ? 8.554 6.680 -4.647 1.00 60.91 111 GLY A O 1
ATOM 873 N N . VAL A 1 112 ? 7.502 5.408 -6.162 1.00 62.78 112 VAL A N 1
ATOM 874 C CA . VAL A 1 112 ? 8.681 5.226 -7.021 1.00 62.78 112 VAL A CA 1
ATOM 875 C C . VAL A 1 112 ? 8.587 6.232 -8.166 1.00 62.78 112 VAL A C 1
ATOM 877 O O . VAL A 1 112 ? 7.592 6.195 -8.892 1.00 62.78 112 VAL A O 1
ATOM 880 N N . PRO A 1 113 ? 9.583 7.118 -8.380 1.00 57.19 113 PRO A N 1
ATOM 881 C CA . PRO A 1 113 ? 9.508 8.096 -9.454 1.00 57.19 113 PRO A CA 1
ATOM 882 C C . PRO A 1 113 ? 9.327 7.365 -10.797 1.00 57.19 113 PRO A C 1
ATOM 884 O O . PRO A 1 113 ? 10.194 6.565 -11.176 1.00 57.19 113 PRO A O 1
ATOM 887 N N . PRO A 1 114 ? 8.231 7.632 -11.537 1.00 55.38 114 PRO A N 1
ATOM 888 C CA . PRO A 1 114 ? 7.927 6.943 -12.795 1.00 55.38 114 PRO A CA 1
ATOM 889 C C . PRO A 1 114 ? 9.042 7.141 -13.830 1.00 55.38 114 PRO A C 1
ATOM 891 O O . PRO A 1 114 ? 9.273 6.280 -14.683 1.00 55.38 114 PRO A O 1
ATOM 894 N N . GLY A 1 115 ? 9.807 8.230 -13.681 1.00 55.19 115 GLY A N 1
ATOM 895 C CA . GLY A 1 115 ? 10.959 8.567 -14.505 1.00 55.19 115 GLY A CA 1
ATOM 896 C C . GLY A 1 115 ? 11.965 7.429 -14.633 1.00 55.19 115 GLY A C 1
ATOM 897 O O . GLY A 1 115 ? 12.429 7.178 -15.729 1.00 55.19 115 GLY A O 1
ATOM 898 N N . ARG A 1 116 ? 12.261 6.638 -13.592 1.00 60.25 116 ARG A N 1
ATOM 899 C CA . ARG A 1 116 ? 13.334 5.631 -13.722 1.00 60.25 116 ARG A CA 1
ATOM 900 C C . ARG A 1 116 ? 13.000 4.523 -14.727 1.00 60.25 116 ARG A C 1
ATOM 902 O O . ARG A 1 116 ? 13.891 4.052 -15.427 1.00 60.25 116 ARG A O 1
ATOM 909 N N . ARG A 1 117 ? 11.727 4.122 -14.819 1.00 61.91 117 ARG A N 1
ATOM 910 C CA . ARG A 1 117 ? 11.277 3.088 -15.767 1.00 61.91 117 ARG A CA 1
ATOM 911 C C . ARG A 1 117 ? 11.011 3.672 -17.150 1.00 61.91 117 ARG A C 1
ATOM 913 O O . ARG A 1 117 ? 11.450 3.092 -18.135 1.00 61.91 117 ARG A O 1
ATOM 920 N N . VAL A 1 118 ? 10.366 4.838 -17.218 1.00 65.25 118 VAL A N 1
ATOM 921 C CA . VAL A 1 118 ? 10.102 5.546 -18.482 1.00 65.25 118 VAL A CA 1
ATOM 922 C C . VAL A 1 118 ? 11.413 5.949 -19.164 1.00 65.25 118 VAL A C 1
ATOM 924 O O . VAL A 1 118 ? 11.592 5.679 -20.347 1.00 65.25 118 VAL A O 1
ATOM 927 N N . THR A 1 119 ? 12.368 6.505 -18.415 1.00 65.88 119 THR A N 1
ATOM 928 C CA . THR A 1 119 ? 13.704 6.853 -18.912 1.00 65.88 119 THR A CA 1
ATOM 929 C C . THR A 1 119 ? 14.471 5.614 -19.358 1.00 65.88 119 THR A C 1
ATOM 931 O O . THR A 1 119 ? 15.101 5.662 -20.404 1.00 65.88 119 THR A O 1
ATOM 934 N N . ALA A 1 120 ? 14.390 4.485 -18.642 1.00 68.62 120 ALA A N 1
ATOM 935 C CA . ALA A 1 120 ? 15.037 3.247 -19.088 1.00 68.62 120 ALA A CA 1
ATOM 936 C C . ALA A 1 120 ? 14.490 2.760 -20.443 1.00 68.62 120 ALA A C 1
ATOM 938 O O . ALA A 1 120 ? 15.269 2.385 -21.317 1.00 68.62 120 ALA A O 1
ATOM 939 N N . VAL A 1 121 ? 13.168 2.822 -20.639 1.00 69.56 121 VAL A N 1
ATOM 940 C CA . VAL A 1 121 ? 12.529 2.471 -21.917 1.00 69.56 121 VAL A CA 1
ATOM 941 C C . VAL A 1 121 ? 12.929 3.449 -23.025 1.00 69.56 121 VAL A C 1
ATOM 943 O O . VAL A 1 121 ? 13.343 3.010 -24.094 1.00 69.56 121 VAL A O 1
ATOM 946 N N . LEU A 1 122 ? 12.867 4.761 -22.772 1.00 70.38 122 LEU A N 1
ATOM 947 C CA . LEU A 1 122 ? 13.268 5.793 -23.736 1.00 70.38 122 LEU A CA 1
ATOM 948 C C . LEU A 1 122 ? 14.741 5.680 -24.133 1.00 70.38 122 LEU A C 1
ATOM 950 O O . LEU A 1 122 ? 15.057 5.794 -25.311 1.00 70.38 122 LEU A O 1
ATOM 954 N N . VAL A 1 123 ? 15.636 5.421 -23.176 1.00 73.31 123 VAL A N 1
ATOM 955 C CA . VAL A 1 123 ? 17.070 5.231 -23.436 1.00 73.31 123 VAL A CA 1
ATOM 956 C C . VAL A 1 123 ? 17.303 3.993 -24.298 1.00 73.31 123 VAL A C 1
ATOM 958 O O . VAL A 1 123 ? 18.040 4.077 -25.274 1.00 73.31 123 VAL A O 1
ATOM 961 N N . LEU A 1 124 ? 16.643 2.869 -24.002 1.00 71.44 124 LEU A N 1
ATOM 962 C CA . LEU A 1 124 ? 16.724 1.668 -24.843 1.00 71.44 124 LEU A CA 1
ATOM 963 C C . LEU A 1 124 ? 16.225 1.933 -26.268 1.00 71.44 124 LEU A C 1
ATOM 965 O O . LEU A 1 124 ? 16.847 1.493 -27.233 1.00 71.44 124 LEU A O 1
ATOM 969 N N . LEU A 1 125 ? 15.137 2.690 -26.406 1.00 70.94 125 LEU A N 1
ATOM 970 C CA . LEU A 1 125 ? 14.564 3.050 -27.701 1.00 70.94 125 LEU A CA 1
ATOM 971 C C . LEU A 1 125 ? 15.488 4.008 -28.475 1.00 70.94 125 LEU A C 1
ATOM 973 O O . LEU A 1 125 ? 15.697 3.826 -29.670 1.00 70.94 125 LEU A O 1
ATOM 977 N N . LEU A 1 126 ? 16.125 4.966 -27.796 1.00 74.00 126 LEU A N 1
ATOM 978 C CA . LEU A 1 126 ? 17.102 5.877 -28.399 1.00 74.00 126 LEU A CA 1
ATOM 979 C C . LEU A 1 126 ? 18.360 5.130 -28.870 1.00 74.00 126 LEU A C 1
ATOM 981 O O . LEU A 1 126 ? 18.802 5.324 -30.001 1.00 74.00 126 LEU A O 1
ATOM 985 N N . ILE A 1 127 ? 18.898 4.227 -28.039 1.00 71.69 127 ILE A N 1
ATOM 986 C CA . ILE A 1 127 ? 20.010 3.336 -28.412 1.00 71.69 127 ILE A CA 1
ATOM 987 C C . ILE A 1 127 ? 19.609 2.481 -29.624 1.00 71.69 127 ILE A C 1
ATOM 989 O O . ILE A 1 127 ? 20.429 2.266 -30.516 1.00 71.69 127 ILE A O 1
ATOM 993 N N . SER A 1 128 ? 18.337 2.069 -29.707 1.00 65.94 128 SER A N 1
ATOM 994 C CA . SER A 1 128 ? 17.798 1.362 -30.871 1.00 65.94 128 SER A CA 1
ATOM 995 C C . SER A 1 128 ? 17.887 2.162 -32.152 1.00 65.94 128 SER A C 1
ATOM 997 O O . SER A 1 128 ? 18.389 1.664 -33.158 1.00 65.94 128 SER A O 1
ATOM 999 N N . VAL A 1 129 ? 17.411 3.402 -32.117 1.00 71.06 129 VAL A N 1
ATOM 1000 C CA . VAL A 1 129 ? 17.415 4.286 -33.284 1.00 71.06 129 VAL A CA 1
ATOM 1001 C C . VAL A 1 129 ? 18.849 4.573 -33.732 1.00 71.06 129 VAL A C 1
ATOM 1003 O O . VAL A 1 129 ? 19.147 4.477 -34.920 1.00 71.06 129 VAL A O 1
ATOM 1006 N N . VAL A 1 130 ? 19.763 4.841 -32.793 1.00 70.06 130 VAL A N 1
ATOM 1007 C CA . VAL A 1 130 ? 21.183 5.087 -33.100 1.00 70.06 130 VAL A CA 1
ATOM 1008 C C . VAL A 1 130 ? 21.856 3.844 -33.697 1.00 70.06 130 VAL A C 1
ATOM 1010 O O . VAL A 1 130 ? 22.569 3.964 -34.690 1.00 70.06 130 VAL A O 1
ATOM 1013 N N . GLY A 1 131 ? 21.601 2.645 -33.162 1.00 66.31 131 GLY A N 1
ATOM 1014 C CA . GLY A 1 131 ? 22.151 1.396 -33.705 1.00 66.31 131 GLY A CA 1
ATOM 1015 C C . GLY A 1 131 ? 21.677 1.094 -35.132 1.00 66.31 131 GLY A C 1
ATOM 1016 O O . GLY A 1 131 ? 22.467 0.665 -35.975 1.00 66.31 131 GLY A O 1
ATOM 1017 N N . VAL A 1 132 ? 20.409 1.380 -35.439 1.00 68.44 132 VAL A N 1
ATOM 1018 C CA . VAL A 1 132 ? 19.861 1.247 -36.800 1.00 68.44 132 VAL A CA 1
ATOM 1019 C C . VAL A 1 132 ? 20.471 2.284 -37.752 1.00 68.44 132 VAL A C 1
ATOM 1021 O O . VAL A 1 132 ? 20.823 1.953 -38.881 1.00 68.44 132 VAL A O 1
ATOM 1024 N N . LEU A 1 133 ? 20.666 3.527 -37.302 1.00 66.94 133 LEU A N 1
ATOM 1025 C CA . LEU A 1 133 ? 21.295 4.578 -38.113 1.00 66.94 133 LEU A CA 1
ATOM 1026 C C . LEU A 1 133 ? 22.768 4.274 -38.433 1.00 66.94 133 LEU A C 1
ATOM 1028 O O . LEU A 1 133 ? 23.213 4.518 -39.552 1.00 66.94 133 LEU A O 1
ATOM 1032 N N . LEU A 1 134 ? 23.515 3.705 -37.483 1.00 65.00 134 LEU A N 1
ATOM 1033 C CA . LEU A 1 134 ? 24.923 3.329 -37.668 1.00 65.00 134 LEU A CA 1
ATOM 1034 C C . LEU A 1 134 ? 25.119 2.107 -38.579 1.00 65.00 134 LEU A C 1
ATOM 1036 O O . LEU A 1 134 ? 26.216 1.895 -39.087 1.00 65.00 134 LEU A O 1
ATOM 1040 N N . THR A 1 135 ? 24.074 1.310 -38.797 1.00 65.19 135 THR A N 1
ATOM 1041 C CA . THR A 1 135 ? 24.101 0.134 -39.683 1.00 65.19 135 THR A CA 1
ATOM 1042 C C . THR A 1 135 ? 23.556 0.435 -41.085 1.00 65.19 135 THR A C 1
ATOM 1044 O O . THR A 1 135 ? 23.471 -0.464 -41.923 1.00 65.19 135 THR A O 1
ATOM 1047 N N . TRP A 1 136 ? 23.227 1.702 -41.374 1.00 63.94 136 TRP A N 1
ATOM 1048 C CA . TRP A 1 136 ? 22.690 2.126 -42.665 1.00 63.94 136 TRP A CA 1
ATOM 1049 C C . TRP A 1 136 ? 23.728 1.955 -43.798 1.00 63.94 136 TRP A C 1
ATOM 1051 O O . TRP A 1 136 ? 24.866 2.416 -43.676 1.00 63.94 136 TRP A O 1
ATOM 1061 N N . PRO A 1 137 ? 23.368 1.334 -44.938 1.00 60.72 137 PRO A N 1
ATOM 1062 C CA . PRO A 1 137 ? 24.311 0.609 -45.797 1.00 60.72 137 PRO A CA 1
ATOM 1063 C C . PRO A 1 137 ? 25.112 1.479 -46.783 1.00 60.72 137 PRO A C 1
ATOM 1065 O O . PRO A 1 137 ? 25.453 1.024 -47.871 1.00 60.72 137 PRO A O 1
ATOM 1068 N N . LYS A 1 138 ? 25.448 2.729 -46.445 1.00 59.91 138 LYS A N 1
ATOM 1069 C CA . LYS A 1 138 ? 26.280 3.572 -47.330 1.00 59.91 138 LYS A CA 1
ATOM 1070 C C . LYS A 1 138 ? 27.795 3.390 -47.154 1.00 59.91 138 LYS A C 1
ATOM 1072 O O . LYS A 1 138 ? 28.546 3.964 -47.934 1.00 59.91 138 LYS A O 1
ATOM 1077 N N . GLY A 1 139 ? 28.258 2.575 -46.204 1.00 51.66 139 GLY A N 1
ATOM 1078 C CA . GLY A 1 139 ? 29.681 2.267 -46.016 1.00 51.66 139 GLY A CA 1
ATOM 1079 C C . GLY A 1 139 ? 29.928 0.764 -45.925 1.00 51.66 139 GLY A C 1
ATOM 1080 O O . GLY A 1 139 ? 29.587 0.143 -44.923 1.00 51.66 139 GLY A O 1
ATOM 1081 N N . GLY A 1 140 ? 30.505 0.175 -46.975 1.00 50.75 140 GLY A N 1
ATOM 1082 C CA . GLY A 1 140 ? 30.832 -1.250 -47.061 1.00 50.75 140 GLY A CA 1
ATOM 1083 C C . GLY A 1 140 ? 31.941 -1.672 -46.093 1.00 50.75 140 GLY A C 1
ATOM 1084 O O . GLY A 1 140 ? 33.112 -1.675 -46.460 1.00 50.75 140 GLY A O 1
ATOM 1085 N N . GLY A 1 141 ? 31.567 -2.052 -44.869 1.00 52.50 141 GLY A N 1
ATOM 1086 C CA . GLY A 1 141 ? 32.461 -2.627 -43.862 1.00 52.50 141 GLY A CA 1
ATOM 1087 C C . GLY A 1 141 ? 31.864 -3.872 -43.196 1.00 52.50 141 GLY A C 1
ATOM 1088 O O . GLY A 1 141 ? 30.708 -3.881 -42.779 1.00 52.50 141 GLY A O 1
ATOM 1089 N N . SER A 1 142 ? 32.679 -4.921 -43.098 1.00 56.59 142 SER A N 1
ATOM 1090 C CA . SER A 1 142 ? 32.381 -6.333 -42.805 1.00 56.59 142 SER A CA 1
ATOM 1091 C C . SER A 1 142 ? 31.924 -6.666 -41.367 1.00 56.59 142 SER A C 1
ATOM 1093 O O . SER A 1 142 ? 32.411 -7.621 -40.763 1.00 56.59 142 SER A O 1
ATOM 1095 N N . PHE A 1 143 ? 30.987 -5.909 -40.789 1.00 61.88 143 PHE A N 1
ATOM 1096 C CA . PHE A 1 143 ? 30.497 -6.095 -39.407 1.00 61.88 143 PHE A CA 1
ATOM 1097 C C . PHE A 1 143 ? 29.033 -6.569 -39.318 1.00 61.88 143 PHE A C 1
ATOM 1099 O O . PHE A 1 143 ? 28.304 -6.244 -38.381 1.00 61.88 143 PHE A O 1
ATOM 1106 N N . HIS A 1 144 ? 28.586 -7.380 -40.280 1.00 66.00 144 HIS A N 1
ATOM 1107 C CA . HIS A 1 144 ? 27.189 -7.831 -40.389 1.00 66.00 144 HIS A CA 1
ATOM 1108 C C . HIS A 1 144 ? 26.687 -8.611 -39.159 1.00 66.00 144 HIS A C 1
ATOM 1110 O O . HIS A 1 144 ? 25.533 -8.468 -38.768 1.00 66.00 144 HIS A O 1
ATOM 1116 N N . TRP A 1 145 ? 27.552 -9.394 -38.506 1.00 61.78 145 TRP A N 1
ATOM 1117 C CA . TRP A 1 145 ? 27.209 -10.147 -37.292 1.00 61.78 145 TRP A CA 1
ATOM 1118 C C . TRP A 1 145 ? 26.988 -9.232 -36.075 1.00 61.78 145 TRP A C 1
ATOM 1120 O O . TRP A 1 145 ? 26.105 -9.485 -35.259 1.00 61.78 145 TRP A O 1
ATOM 1130 N N . LEU A 1 146 ? 27.740 -8.132 -35.991 1.00 65.06 146 LEU A N 1
ATOM 1131 C CA . LEU A 1 146 ? 27.613 -7.111 -34.951 1.00 65.06 146 LEU A CA 1
ATOM 1132 C C . LEU A 1 146 ? 26.301 -6.333 -35.116 1.00 65.06 146 LEU A C 1
ATOM 1134 O O . LEU A 1 146 ? 25.577 -6.135 -34.144 1.00 65.06 146 LEU A O 1
ATOM 1138 N N . ALA A 1 147 ? 25.936 -5.998 -36.358 1.00 67.25 147 ALA A N 1
ATOM 1139 C CA . ALA A 1 147 ? 24.635 -5.410 -36.681 1.00 67.25 147 ALA A CA 1
ATOM 1140 C C . ALA A 1 147 ? 23.463 -6.332 -36.292 1.00 67.25 147 ALA A C 1
ATOM 1142 O O . ALA A 1 147 ? 22.460 -5.866 -35.754 1.00 67.25 147 ALA A O 1
ATOM 1143 N N . LEU A 1 148 ? 23.608 -7.644 -36.504 1.00 67.44 148 LEU A N 1
ATOM 1144 C CA . LEU A 1 148 ? 22.592 -8.649 -36.175 1.00 67.44 148 LEU A CA 1
ATOM 1145 C C . LEU A 1 148 ? 22.417 -8.818 -34.655 1.00 67.44 148 LEU A C 1
ATOM 1147 O O . LEU A 1 148 ? 21.288 -8.860 -34.167 1.00 67.44 148 LEU A O 1
ATOM 1151 N N . LEU A 1 149 ? 23.518 -8.831 -33.894 1.00 69.44 149 LEU A N 1
ATOM 1152 C CA . LEU A 1 149 ? 23.491 -8.857 -32.425 1.00 69.44 149 LEU A CA 1
ATOM 1153 C C . LEU A 1 149 ? 22.886 -7.579 -31.839 1.00 69.44 149 LEU A C 1
ATOM 1155 O O . LEU A 1 149 ? 22.066 -7.657 -30.923 1.00 69.44 149 LEU A O 1
ATOM 1159 N N . CYS A 1 150 ? 23.236 -6.411 -32.385 1.00 68.75 150 CYS A N 1
ATOM 1160 C CA . CYS A 1 150 ? 22.602 -5.153 -32.008 1.00 68.75 150 CYS A CA 1
ATOM 1161 C C . CYS A 1 150 ? 21.101 -5.189 -32.320 1.00 68.75 150 CYS A C 1
ATOM 1163 O O . CYS A 1 150 ? 20.300 -4.929 -31.430 1.00 68.75 150 CYS A O 1
ATOM 1165 N N . GLY A 1 151 ? 20.695 -5.596 -33.525 1.00 68.62 151 GLY A N 1
ATOM 1166 C CA . GLY A 1 151 ? 19.283 -5.727 -33.896 1.00 68.62 151 GLY A CA 1
ATOM 1167 C C . GLY A 1 151 ? 18.496 -6.658 -32.966 1.00 68.62 151 GLY A C 1
ATOM 1168 O O . GLY A 1 151 ? 17.408 -6.303 -32.517 1.00 68.62 151 GLY A O 1
ATOM 1169 N N . ALA A 1 152 ? 19.065 -7.810 -32.600 1.00 69.31 152 ALA A N 1
ATOM 1170 C CA . ALA A 1 152 ? 18.443 -8.753 -31.671 1.00 69.31 152 ALA A CA 1
ATOM 1171 C C . ALA A 1 152 ? 18.331 -8.192 -30.241 1.00 69.31 152 ALA A C 1
ATOM 1173 O O . ALA A 1 152 ? 17.284 -8.330 -29.606 1.00 69.31 152 ALA A O 1
ATOM 1174 N N . ALA A 1 153 ? 19.371 -7.516 -29.740 1.00 70.25 153 ALA A N 1
ATOM 1175 C CA . ALA A 1 153 ? 19.342 -6.863 -28.430 1.00 70.25 153 ALA A CA 1
ATOM 1176 C C . ALA A 1 153 ? 18.290 -5.743 -28.373 1.00 70.25 153 ALA A C 1
ATOM 1178 O O . ALA A 1 153 ? 17.600 -5.581 -27.366 1.00 70.25 153 ALA A O 1
ATOM 1179 N N . LEU A 1 154 ? 18.123 -5.007 -29.472 1.00 67.94 154 LEU A N 1
ATOM 1180 C CA . LEU A 1 154 ? 17.132 -3.945 -29.608 1.00 67.94 154 LEU A CA 1
ATOM 1181 C C . LEU A 1 154 ? 15.705 -4.484 -29.708 1.00 67.94 154 LEU A C 1
ATOM 1183 O O . LEU A 1 154 ? 14.821 -3.995 -29.006 1.00 67.94 154 LEU A O 1
ATOM 1187 N N . ALA A 1 155 ? 15.479 -5.529 -30.506 1.00 72.12 155 ALA A N 1
ATOM 1188 C CA . ALA A 1 155 ? 14.197 -6.226 -30.563 1.00 72.12 155 ALA A CA 1
ATOM 1189 C C . ALA A 1 155 ? 13.822 -6.813 -29.191 1.00 72.12 155 ALA A C 1
ATOM 1191 O O . ALA A 1 155 ? 12.695 -6.652 -28.732 1.00 72.12 155 ALA A O 1
ATOM 1192 N N . GLY A 1 156 ? 14.782 -7.415 -28.481 1.00 74.56 156 GLY A N 1
ATOM 1193 C CA . GLY A 1 156 ? 14.576 -7.926 -27.125 1.00 74.56 156 GLY A CA 1
ATOM 1194 C C . GLY A 1 156 ? 14.278 -6.824 -26.104 1.00 74.56 156 GLY A C 1
ATOM 1195 O O . GLY A 1 156 ? 13.357 -6.962 -25.300 1.00 74.56 156 GLY A O 1
ATOM 1196 N N . GLY A 1 157 ? 15.012 -5.708 -26.149 1.00 70.69 157 GLY A N 1
ATOM 1197 C CA . GLY A 1 157 ? 14.808 -4.565 -25.256 1.00 70.69 157 GLY A CA 1
ATOM 1198 C C . GLY A 1 157 ? 13.474 -3.852 -25.488 1.00 70.69 157 GLY A C 1
ATOM 1199 O O . GLY A 1 157 ? 12.767 -3.540 -24.531 1.00 70.69 157 GLY A O 1
ATOM 1200 N N . THR A 1 158 ? 13.094 -3.644 -26.751 1.00 70.44 158 THR A N 1
ATOM 1201 C CA . THR A 1 158 ? 11.804 -3.042 -27.130 1.00 70.44 158 THR A CA 1
ATOM 1202 C C . THR A 1 158 ? 10.632 -3.960 -26.799 1.00 70.44 158 THR A C 1
ATOM 1204 O O . THR A 1 158 ? 9.664 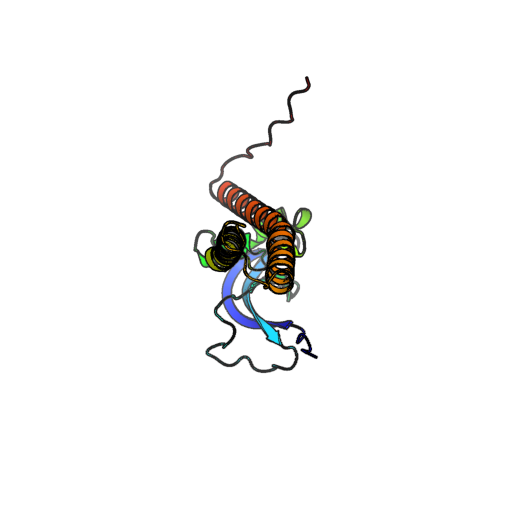-3.500 -26.199 1.00 70.44 158 THR A O 1
ATOM 1207 N N . LEU A 1 159 ? 10.732 -5.262 -27.083 1.00 72.56 159 LEU A N 1
ATOM 1208 C CA . LEU A 1 159 ? 9.718 -6.243 -26.692 1.00 72.56 159 LEU A CA 1
ATOM 1209 C C . LEU A 1 159 ? 9.590 -6.334 -25.164 1.00 72.56 159 LEU A C 1
ATOM 1211 O O . LEU A 1 159 ? 8.482 -6.310 -24.635 1.00 72.56 159 LEU A O 1
ATOM 1215 N N . GLY A 1 160 ? 10.707 -6.359 -24.433 1.00 71.50 160 GLY A N 1
ATOM 1216 C CA . GLY A 1 160 ? 10.710 -6.340 -22.969 1.00 71.50 160 GLY A CA 1
ATOM 1217 C C . GLY A 1 160 ? 10.067 -5.076 -22.389 1.00 71.50 160 GLY A C 1
ATOM 1218 O O . GLY A 1 160 ? 9.288 -5.152 -21.436 1.00 71.50 160 GLY A O 1
ATOM 1219 N N . ALA A 1 161 ? 10.323 -3.914 -22.993 1.00 69.31 161 ALA A N 1
ATOM 1220 C CA . ALA A 1 161 ? 9.657 -2.664 -22.638 1.00 69.31 161 ALA A CA 1
ATOM 1221 C C . ALA A 1 161 ? 8.148 -2.716 -22.928 1.00 69.31 161 ALA A C 1
ATOM 1223 O O . ALA A 1 161 ? 7.346 -2.385 -22.057 1.00 69.31 161 ALA A O 1
ATOM 1224 N N . LEU A 1 162 ? 7.748 -3.193 -24.109 1.00 68.50 162 LEU A N 1
ATOM 1225 C CA . LEU A 1 162 ? 6.345 -3.332 -24.508 1.00 68.50 162 LEU A CA 1
ATOM 1226 C C . LEU A 1 162 ? 5.573 -4.343 -23.657 1.00 68.50 162 LEU A C 1
ATOM 1228 O O . LEU A 1 162 ? 4.373 -4.185 -23.489 1.00 68.50 162 LEU A O 1
ATOM 1232 N N . LEU A 1 163 ? 6.227 -5.356 -23.091 1.00 71.75 163 LEU A N 1
ATOM 1233 C CA . LEU A 1 163 ? 5.573 -6.315 -22.196 1.00 71.75 163 LEU A CA 1
ATOM 1234 C C . LEU A 1 163 ? 5.453 -5.799 -20.756 1.00 71.75 163 LEU A C 1
ATOM 1236 O O . LEU A 1 163 ? 4.547 -6.201 -20.030 1.00 71.75 163 LEU A O 1
ATOM 1240 N N . THR A 1 164 ? 6.344 -4.906 -20.324 1.00 68.38 164 THR A N 1
ATOM 1241 C CA . THR A 1 164 ? 6.382 -4.409 -18.935 1.00 68.38 164 THR A CA 1
ATOM 1242 C C . THR A 1 164 ? 5.692 -3.059 -18.748 1.00 68.38 164 THR A C 1
ATOM 1244 O O . THR A 1 164 ? 5.185 -2.776 -17.660 1.00 68.38 164 THR A O 1
ATOM 1247 N N . PHE A 1 165 ? 5.622 -2.234 -19.793 1.00 70.06 165 PHE A N 1
ATOM 1248 C CA . PHE A 1 165 ? 5.046 -0.892 -19.738 1.00 70.06 165 PHE A CA 1
ATOM 1249 C C . PHE A 1 165 ? 3.505 -0.879 -19.661 1.00 70.06 165 PHE A C 1
ATOM 1251 O O . PHE A 1 165 ? 2.983 -0.234 -18.751 1.00 70.06 165 PHE A O 1
ATOM 1258 N N . PRO A 1 166 ? 2.746 -1.626 -20.491 1.00 71.06 166 PRO A N 1
ATOM 1259 C CA . PRO A 1 166 ? 1.286 -1.681 -20.394 1.00 71.06 166 PRO A CA 1
ATOM 1260 C C . PRO A 1 166 ? 0.752 -2.143 -19.030 1.00 71.06 166 PRO A C 1
ATOM 1262 O O . PRO A 1 166 ? -0.110 -1.446 -18.489 1.00 71.06 166 PRO A O 1
ATOM 1265 N N . PRO A 1 167 ? 1.245 -3.239 -18.406 1.00 72.00 167 PRO A N 1
ATOM 1266 C CA . PRO A 1 167 ? 0.757 -3.633 -17.087 1.00 72.00 167 PRO A CA 1
ATOM 1267 C C . PRO A 1 167 ? 1.142 -2.610 -16.014 1.00 72.00 167 PRO A C 1
ATOM 1269 O O . PRO A 1 167 ? 0.364 -2.376 -15.092 1.00 72.00 167 PRO A O 1
ATOM 1272 N N . TYR A 1 168 ? 2.292 -1.939 -16.149 1.00 71.94 168 TYR A N 1
ATOM 1273 C CA . TYR A 1 168 ? 2.667 -0.840 -15.261 1.00 71.94 168 TYR A CA 1
ATOM 1274 C C . TYR A 1 168 ? 1.703 0.348 -15.385 1.00 71.94 168 TYR A C 1
ATOM 1276 O O . TYR A 1 168 ? 1.181 0.807 -14.372 1.00 71.94 168 TYR A O 1
ATOM 1284 N N . CYS A 1 169 ? 1.398 0.803 -16.603 1.00 75.50 169 CYS A N 1
ATOM 1285 C CA . CYS A 1 169 ? 0.432 1.877 -16.843 1.00 75.50 169 CYS A CA 1
ATOM 1286 C C . CYS A 1 169 ? -0.978 1.508 -16.367 1.00 75.50 169 CYS A C 1
ATOM 1288 O O . CYS A 1 169 ? -1.658 2.343 -15.774 1.00 75.50 169 CYS A O 1
ATOM 1290 N N . ALA A 1 170 ? -1.409 0.260 -16.571 1.00 79.31 170 ALA A N 1
ATOM 1291 C CA . ALA A 1 170 ? -2.702 -0.226 -16.099 1.00 79.31 170 ALA A CA 1
ATOM 1292 C C . ALA A 1 170 ? -2.792 -0.216 -14.563 1.00 79.31 170 ALA A C 1
ATOM 1294 O O . ALA A 1 170 ? -3.784 0.266 -14.008 1.00 79.31 170 ALA A O 1
ATOM 1295 N N . LEU A 1 171 ? -1.744 -0.688 -13.875 1.00 80.75 171 LEU A N 1
ATOM 1296 C CA . LEU A 1 171 ? -1.637 -0.623 -12.415 1.00 80.75 171 LEU A CA 1
ATOM 1297 C C . LEU A 1 171 ? -1.645 0.825 -11.927 1.00 80.75 171 LEU A C 1
ATOM 1299 O O . LEU A 1 171 ? -2.405 1.166 -11.025 1.00 80.75 171 LEU A O 1
ATOM 1303 N N . TRP A 1 172 ? -0.859 1.693 -12.559 1.00 79.25 172 TRP A N 1
ATOM 1304 C CA . TRP A 1 172 ? -0.779 3.106 -12.202 1.00 79.25 172 TRP A CA 1
ATOM 1305 C C . TRP A 1 172 ? -2.131 3.808 -12.378 1.00 79.25 172 TRP A C 1
ATOM 1307 O O . TRP A 1 172 ? -2.628 4.447 -11.451 1.00 79.25 172 TRP A O 1
ATOM 1317 N N . GLY A 1 173 ? -2.803 3.594 -13.512 1.00 84.06 173 GLY A N 1
ATOM 1318 C CA . GLY A 1 173 ? -4.150 4.106 -13.764 1.00 84.06 173 GLY A CA 1
ATOM 1319 C C . GLY A 1 173 ? -5.179 3.592 -12.752 1.00 84.06 173 GLY A C 1
ATOM 1320 O O . GLY A 1 173 ? -6.019 4.362 -12.286 1.00 84.06 173 GLY A O 1
ATOM 1321 N N . ARG A 1 174 ? -5.095 2.317 -12.346 1.00 87.62 174 ARG A N 1
ATOM 1322 C CA . ARG A 1 174 ? -5.940 1.759 -11.274 1.00 87.62 174 ARG A CA 1
ATOM 1323 C C . ARG A 1 174 ? -5.718 2.486 -9.945 1.00 87.62 174 ARG A C 1
ATOM 1325 O O . ARG A 1 174 ? -6.702 2.840 -9.299 1.00 87.62 174 ARG A O 1
ATOM 1332 N N . ARG A 1 175 ? -4.468 2.773 -9.563 1.00 88.25 175 ARG A N 1
ATOM 1333 C CA . ARG A 1 175 ? -4.143 3.510 -8.325 1.00 88.25 175 ARG A CA 1
ATOM 1334 C C . ARG A 1 175 ? -4.702 4.925 -8.326 1.00 88.25 175 ARG A C 1
ATOM 1336 O O . ARG A 1 175 ? -5.294 5.341 -7.336 1.00 88.25 175 ARG A O 1
ATOM 1343 N N . TYR A 1 176 ? -4.585 5.643 -9.441 1.00 87.31 176 TYR A N 1
ATOM 1344 C CA . TYR A 1 176 ? -5.177 6.977 -9.557 1.00 87.31 176 TYR A CA 1
ATOM 1345 C C . TYR A 1 176 ? -6.699 6.953 -9.463 1.00 87.31 176 TYR A C 1
ATOM 1347 O O . TYR A 1 176 ? -7.270 7.818 -8.804 1.00 87.31 176 TYR A O 1
ATOM 1355 N N . ARG A 1 177 ? -7.363 5.948 -10.052 1.00 89.50 177 ARG A N 1
ATOM 1356 C CA . ARG A 1 177 ? -8.815 5.772 -9.886 1.00 89.50 177 ARG A CA 1
ATOM 1357 C C . ARG A 1 177 ? -9.194 5.515 -8.429 1.00 89.50 177 ARG A C 1
ATOM 1359 O O . ARG A 1 177 ? -10.145 6.118 -7.950 1.00 89.50 177 ARG A O 1
ATOM 1366 N N . GLN A 1 178 ? -8.430 4.687 -7.714 1.00 91.44 178 GLN A N 1
ATOM 1367 C CA . GLN A 1 178 ? -8.634 4.433 -6.282 1.00 91.44 178 GLN A CA 1
ATOM 1368 C C . GLN A 1 178 ? -8.425 5.700 -5.434 1.00 91.44 178 GLN A C 1
ATOM 1370 O O . GLN A 1 178 ? -9.248 5.995 -4.572 1.00 91.44 178 GLN A O 1
ATOM 1375 N N . ILE A 1 179 ? -7.384 6.495 -5.718 1.00 90.06 179 ILE A N 1
ATOM 1376 C CA . ILE A 1 179 ? -7.161 7.797 -5.065 1.00 90.06 179 ILE A CA 1
ATOM 1377 C C . ILE A 1 179 ? -8.327 8.748 -5.333 1.00 90.06 179 ILE A C 1
ATOM 1379 O O . ILE A 1 179 ? -8.846 9.353 -4.396 1.00 90.06 179 ILE A O 1
ATOM 1383 N N . ALA A 1 180 ? -8.729 8.894 -6.599 1.00 90.19 180 ALA A N 1
ATOM 1384 C CA . ALA A 1 180 ? -9.810 9.788 -6.998 1.00 90.19 180 ALA A CA 1
ATOM 1385 C C . ALA A 1 180 ? -11.135 9.386 -6.341 1.00 90.19 180 ALA A C 1
ATOM 1387 O O . ALA A 1 180 ? -11.859 10.243 -5.838 1.00 90.19 180 ALA A O 1
ATOM 1388 N N . TRP A 1 181 ? -11.413 8.082 -6.284 1.00 91.94 181 TRP A N 1
ATOM 1389 C CA . TRP A 1 181 ? -12.568 7.525 -5.590 1.00 91.94 181 TRP A CA 1
ATOM 1390 C C . TRP A 1 181 ? -12.541 7.846 -4.087 1.00 91.94 181 TRP A C 1
ATOM 1392 O O . TRP A 1 181 ? -13.505 8.414 -3.573 1.00 91.94 181 TRP A O 1
ATOM 1402 N N . ALA A 1 182 ? -11.425 7.577 -3.399 1.00 91.31 182 ALA A N 1
ATOM 1403 C CA . ALA A 1 182 ? -11.300 7.806 -1.957 1.00 91.31 182 ALA A CA 1
ATOM 1404 C C . ALA A 1 182 ? -11.370 9.301 -1.611 1.00 91.31 182 ALA A C 1
ATOM 1406 O O . ALA A 1 182 ? -12.075 9.705 -0.689 1.00 91.31 182 ALA A O 1
ATOM 1407 N N . SER A 1 183 ? -10.713 10.147 -2.407 1.00 89.00 183 SER A N 1
ATOM 1408 C CA . SER A 1 183 ? -10.786 11.606 -2.265 1.00 89.00 183 SER A CA 1
ATOM 1409 C C . SER A 1 183 ? -12.204 12.135 -2.515 1.00 89.00 183 SER A C 1
ATOM 1411 O O . SER A 1 183 ? -12.664 13.030 -1.805 1.00 89.00 183 SER A O 1
ATOM 1413 N N . GLY A 1 184 ? -12.926 11.565 -3.487 1.00 86.94 184 GLY A N 1
ATOM 1414 C CA . GLY A 1 184 ? -14.328 11.889 -3.756 1.00 86.94 184 GLY A CA 1
ATOM 1415 C C . GLY A 1 184 ? -15.243 11.568 -2.574 1.00 86.94 184 GLY A C 1
ATOM 1416 O O . GLY A 1 184 ? -16.060 12.409 -2.198 1.00 86.94 184 GLY A O 1
ATOM 1417 N N . ARG A 1 185 ? -15.049 10.400 -1.944 1.00 86.06 185 ARG A N 1
ATOM 1418 C CA . ARG A 1 185 ? -15.772 9.993 -0.728 1.00 86.06 185 ARG A CA 1
ATOM 1419 C C . ARG A 1 185 ? -15.540 10.947 0.438 1.00 86.06 185 ARG A C 1
ATOM 1421 O O . ARG A 1 185 ? -16.501 11.351 1.082 1.00 86.06 185 ARG A O 1
ATOM 1428 N N . LEU A 1 186 ? -14.294 11.354 0.660 1.00 84.88 186 LEU A N 1
ATOM 1429 C CA . LEU A 1 186 ? -13.938 12.286 1.734 1.00 84.88 186 LEU A CA 1
ATOM 1430 C C . LEU A 1 186 ? -14.471 13.702 1.503 1.00 84.88 186 LEU A C 1
ATOM 1432 O O . LEU A 1 186 ? -14.798 14.400 2.453 1.00 84.88 186 LEU A O 1
ATOM 1436 N N . SER A 1 187 ? -14.599 14.116 0.241 1.00 81.12 187 SER A N 1
ATOM 1437 C CA . SER A 1 187 ? -15.142 15.432 -0.122 1.00 81.12 187 SER A CA 1
ATOM 1438 C C . SER A 1 187 ? -16.679 15.478 -0.122 1.00 81.12 187 SER A C 1
ATOM 1440 O O . SER A 1 187 ? -17.249 16.491 -0.520 1.00 81.12 187 SER A O 1
ATOM 1442 N N . GLY A 1 188 ? -17.365 14.381 0.227 1.00 68.94 188 GLY A N 1
ATOM 1443 C CA . GLY A 1 188 ? -18.828 14.290 0.170 1.00 68.94 188 GLY A CA 1
ATOM 1444 C C . GLY A 1 188 ? -19.414 14.292 -1.250 1.00 68.94 188 GLY A C 1
ATOM 1445 O O . GLY A 1 188 ? -20.610 14.530 -1.415 1.00 68.94 188 GLY A O 1
ATOM 1446 N N . ARG A 1 189 ? -18.610 14.045 -2.299 1.00 51.78 189 ARG A N 1
ATOM 1447 C CA . ARG A 1 189 ? -19.113 14.028 -3.683 1.00 51.78 189 ARG A CA 1
ATOM 1448 C C . ARG A 1 189 ? -19.869 12.718 -3.967 1.00 51.78 189 ARG A C 1
ATOM 1450 O O . ARG A 1 189 ? -19.303 11.642 -3.760 1.00 51.78 189 ARG A O 1
ATOM 1457 N N . PRO A 1 190 ? -21.112 12.770 -4.484 1.00 44.50 190 PRO A N 1
ATOM 1458 C CA . PRO A 1 190 ? -21.843 11.571 -4.886 1.00 44.50 190 PRO A CA 1
ATOM 1459 C C . PRO A 1 190 ? -21.158 10.873 -6.073 1.00 44.50 190 PRO A C 1
ATOM 1461 O O . PRO A 1 190 ? -20.437 11.504 -6.849 1.00 44.50 190 PRO A O 1
ATOM 1464 N N . ARG A 1 191 ? -21.375 9.552 -6.203 1.00 48.41 191 ARG A N 1
ATOM 1465 C CA . ARG A 1 191 ? -20.792 8.696 -7.254 1.00 48.41 191 ARG A CA 1
ATOM 1466 C C . ARG A 1 191 ? -20.922 9.356 -8.634 1.00 48.41 191 ARG A C 1
ATOM 1468 O O . ARG A 1 191 ? -22.035 9.511 -9.129 1.00 48.41 191 ARG A O 1
ATOM 1475 N N . LEU A 1 192 ? -19.801 9.590 -9.316 1.00 48.16 192 LEU A N 1
ATOM 1476 C CA . LEU A 1 192 ? -19.804 9.551 -10.778 1.00 48.16 192 LEU A CA 1
ATOM 1477 C C . LEU A 1 192 ? -20.037 8.084 -11.149 1.00 48.16 192 LEU A C 1
ATOM 1479 O O . LEU A 1 192 ? -19.101 7.285 -11.161 1.00 48.16 192 LEU A O 1
ATOM 1483 N N . ARG A 1 193 ? -21.306 7.693 -11.337 1.00 38.56 193 ARG A N 1
ATOM 1484 C CA . ARG A 1 193 ? -21.610 6.417 -11.992 1.00 38.56 193 ARG A CA 1
ATOM 1485 C C . ARG A 1 193 ? -20.861 6.427 -13.328 1.00 38.56 193 ARG A C 1
ATOM 1487 O O . ARG A 1 193 ? -20.976 7.428 -14.037 1.00 38.56 193 ARG A O 1
ATOM 1494 N N . PRO A 1 194 ? -20.126 5.362 -13.690 1.00 43.88 194 PRO A N 1
ATOM 1495 C CA . PRO A 1 194 ? -19.796 5.174 -15.090 1.00 43.88 194 PRO A CA 1
ATOM 1496 C C . PRO A 1 194 ? -21.130 5.166 -15.837 1.00 43.88 194 PRO A C 1
ATOM 1498 O O . PRO A 1 194 ? -22.044 4.418 -15.477 1.00 43.88 194 PRO A O 1
ATOM 1501 N N . THR A 1 195 ? -21.287 6.084 -16.785 1.00 40.81 195 THR A N 1
ATOM 1502 C CA . THR A 1 195 ? -22.388 6.049 -17.739 1.00 40.81 195 THR A CA 1
ATOM 1503 C C . THR A 1 195 ? -22.381 4.645 -18.342 1.00 40.81 195 THR A C 1
ATOM 1505 O O . THR A 1 195 ? -21.333 4.240 -18.852 1.00 40.81 195 THR A O 1
ATOM 1508 N N . PRO A 1 196 ? -23.470 3.862 -18.231 1.00 47.28 196 PRO A N 1
ATOM 1509 C CA . PRO A 1 196 ? -23.564 2.639 -19.008 1.00 47.28 196 PRO A CA 1
ATOM 1510 C C . PRO A 1 196 ? -23.403 3.045 -20.471 1.00 47.28 196 PRO A C 1
ATOM 1512 O O . PRO A 1 196 ? -23.974 4.057 -20.892 1.00 47.28 196 PRO A O 1
ATOM 1515 N N . GLU A 1 197 ? -22.558 2.315 -21.195 1.00 47.06 197 GLU A N 1
ATOM 1516 C CA . GLU A 1 197 ? -22.410 2.469 -22.637 1.00 47.06 197 GLU A CA 1
ATOM 1517 C C . GLU A 1 197 ? -23.806 2.574 -23.252 1.00 47.06 197 GLU A C 1
ATOM 1519 O O . GLU A 1 197 ? -24.694 1.764 -22.964 1.00 47.06 197 GLU A O 1
ATOM 1524 N N . ALA A 1 198 ? -24.024 3.645 -24.014 1.00 35.59 198 ALA A N 1
ATOM 1525 C CA . ALA A 1 198 ? -25.255 3.810 -24.757 1.00 35.59 198 ALA A CA 1
ATOM 1526 C C . ALA A 1 198 ? -25.401 2.593 -25.684 1.00 35.59 198 ALA A C 1
ATOM 1528 O O . ALA A 1 198 ? -24.452 2.287 -26.407 1.00 35.59 198 ALA A O 1
ATOM 1529 N N . PRO A 1 199 ? -26.546 1.893 -25.683 1.00 42.56 199 PRO A N 1
ATOM 1530 C CA . PRO A 1 199 ? -26.799 0.912 -26.715 1.00 42.56 199 PRO A CA 1
ATOM 1531 C C . PRO A 1 199 ? -27.065 1.677 -28.011 1.00 42.56 199 PRO A C 1
ATOM 1533 O O . PRO A 1 199 ? -28.081 2.364 -28.103 1.00 42.56 199 PRO A O 1
ATOM 1536 N N . MET A 1 200 ? -26.150 1.572 -28.973 1.00 36.06 200 MET A N 1
ATOM 1537 C CA . MET A 1 200 ? -26.435 1.471 -30.411 1.00 36.06 200 MET A CA 1
ATOM 1538 C C . MET A 1 200 ? -25.255 0.812 -31.116 1.00 36.06 200 MET A C 1
ATOM 1540 O O . MET A 1 200 ? -24.129 1.340 -30.992 1.00 36.06 200 MET A O 1
#

Sequence (200 aa):
MFMRAKLVPRRVRTEARFRGADPWNGNVEADLSIEAYYFVPEHVREIPCPCPWGDAAAYALRSSVDGAERFLPDALSHLWKTGKVAAEGLPGLLREMEPDLAQADFQPVLGVPPGRRVTAVLVLLLISVVGVLLTWPKGGGSFHWLALLCGAALAGGTLGALLTFPPYCALWGRRYRQIAWASGRLSGRPRLRPTPEAPM

Foldseek 3Di:
DPPPQQWDWDWDDWPDWDWFQQPVVVGDIWIKTKTWTDGDGPPDPDQDPVHPVDDPTWIWMATPPVRDTHTDFLLLVVCVVVVVDDPRLSNVLCVVCVVVDDPLRRDNLVPDPVCVLVVQLVVLVVLLVVLVVVVPPPDDDDCVVVSVVSNVSSVVSNVVSVVPVVVSVVSVVVSVVSNVVSSCVVVVHDDPDPDPPDDD